Protein AF-A0A0D3JD09-F1 (afdb_monomer)

Secondary structure (DSSP, 8-state):
-HHHHHHHHHHHHHHHHHHHGGGEEEEEPPTTSTTTTPSEEEEEEEEPPGGGTTBS--EEEEEEEE-SSS-SGGGEEEEEE-TT--HHHHHHHHHHHHHHHHHHHHHHHHS---TT-SS-HHHHHHHHHHTHHHHHTSSGGGEEEEEEE-TTS-EEEEEEE----TT-----------------------------------SSS-SS-------S---HHHHHHHHHHHHHHHHHTTS---------------TTSS------------

Solvent-accessible surface area (backbone atoms only — not comparable to full-atom values): 17275 Å² total; per-residue (Å²): 107,66,70,55,45,52,50,48,50,52,51,40,54,48,49,40,38,69,74,52,42,88,46,44,49,80,48,58,38,59,90,87,47,96,56,47,62,35,41,39,32,45,32,34,58,44,63,58,50,80,93,37,64,48,40,74,50,66,51,42,35,43,31,44,33,34,63,47,78,53,60,42,48,90,22,49,49,50,48,41,49,39,97,62,56,36,69,69,47,27,53,52,38,16,51,54,52,38,52,53,46,30,54,50,18,54,53,39,72,77,39,82,58,58,97,60,51,65,75,34,59,55,60,52,55,53,46,48,66,79,35,45,61,58,49,69,50,72,47,58,92,34,54,46,76,47,84,41,67,48,101,83,71,46,81,39,77,27,33,44,64,49,76,74,66,93,83,66,92,68,91,75,80,90,71,80,87,77,90,75,94,74,93,75,91,76,90,79,86,81,83,89,80,87,85,87,83,84,90,86,88,91,84,90,86,90,84,85,81,94,82,79,81,77,80,85,86,77,59,80,78,58,58,56,57,54,56,54,54,56,53,53,55,58,54,61,73,65,64,74,80,76,78,75,80,79,69,80,80,78,79,79,79,76,84,85,77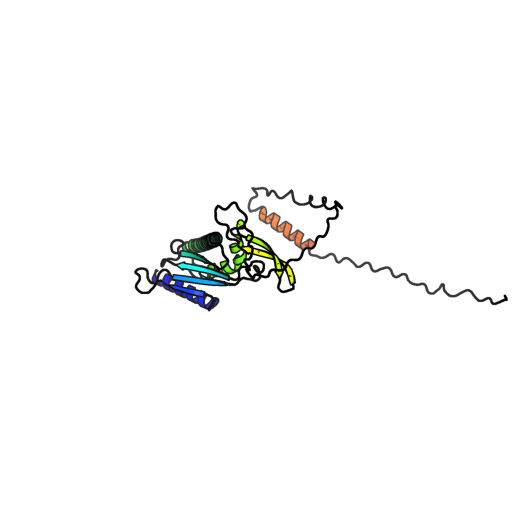,85,82,88,82,82,91,80,85,81,86,79,84,134

Nearest PDB structures (foldseek):
  7mby-assembly1_R  TM=2.739E-01  e=2.025E+00  Homo sapiens
  7mbx-assembly1_R  TM=2.767E-01  e=3.073E+00  Homo sapiens
  9bkk-assembly1_R  TM=2.723E-01  e=3.462E+00  Homo sapiens

Radius of gyration: 35.41 Å; Cα contacts (8 Å, |Δi|>4): 260; chains: 1; bounding box: 58×76×126 Å

Sequence (270 aa):
MHTELKKALQQEVLAAKSRWGGAIKLSKAPAGTPTAPLPIGVERTIARPASAEAFDVDDLRVRLLIDGPSASAECVRVEVSGDALPAQLQAAAAARVAELWGGILTKYSLAAPAAGGPFAIERVLAWCETKYTELLNLVPELVEGYDGVNEVGVTIRRYCLVDRAEGGEGGGGSSSEEEEEGEGEGEGEGEESSSEESGGRRKEAEALGEDARAPQGLSKKQQEASGVAMKKEKLEKKQGTRLRKQGAKANKFDAEAAGKKANKKNGLLH

pLDDT: mean 75.74, std 21.91, range [37.81, 98.44]

Organism: Emiliania huxleyi (strain CCMP1516) (NCBI:txid280463)

Foldseek 3Di:
DLVVLVVLVVVLLVVLCVVQPPQWDWQAPDPPDPQPRPFIKIKGWQADDPVQPLEPFGTKIKIKTAGDSALALVRIFIFIDGPQDAPVLRVLLRVVLSVVQNVLLVVCVVDPRDPSGNNNVVVSVVVCNVCVVVSVCSPVVQWDWDFDADPVRDTDIHIGGHHDDVPDPDDDPPDDPDDDDDDDDDDDDDDDDDDDDDDDDPDDDPPDDPDDPDDPDDDPVVVVVVVVVVVVVVVVVPPDDPDPPPPDPDPPDPPPPPDDDDDDDDDDDD

Mean predicted aligned error: 18.12 Å

Structure (mmCIF, N/CA/C/O backbone):
data_AF-A0A0D3JD09-F1
#
_entry.id   AF-A0A0D3JD09-F1
#
loop_
_atom_site.group_PDB
_atom_site.id
_atom_site.type_symbol
_atom_site.label_atom_id
_atom_site.label_alt_id
_atom_site.label_comp_id
_atom_site.label_asym_id
_atom_site.label_entity_id
_atom_site.label_seq_id
_atom_site.pdbx_PDB_ins_code
_atom_site.Cartn_x
_atom_site.Cartn_y
_atom_site.Cartn_z
_atom_site.occupancy
_atom_site.B_iso_or_equiv
_atom_site.auth_seq_id
_atom_site.auth_comp_id
_atom_site.auth_asym_id
_atom_site.auth_atom_id
_atom_site.pdbx_PDB_model_num
ATOM 1 N N . MET A 1 1 ? -17.205 7.634 23.955 1.00 56.31 1 MET A N 1
ATOM 2 C CA . MET A 1 1 ? -15.883 7.675 23.295 1.00 56.31 1 MET A CA 1
ATOM 3 C C . MET A 1 1 ? -15.481 6.346 22.651 1.00 56.31 1 MET A C 1
ATOM 5 O O . MET A 1 1 ? -15.586 6.257 21.436 1.00 56.31 1 MET A O 1
ATOM 9 N N . HIS A 1 2 ? -15.110 5.276 23.376 1.00 70.06 2 HIS A N 1
ATOM 10 C CA . HIS A 1 2 ? -14.686 4.018 22.711 1.00 70.06 2 HIS A CA 1
ATOM 11 C C . HIS A 1 2 ? -15.750 3.385 21.796 1.00 70.06 2 HIS A C 1
ATOM 13 O O . HIS A 1 2 ? -15.420 2.820 20.757 1.00 70.06 2 HIS A O 1
ATOM 19 N N . THR A 1 3 ? -17.033 3.495 22.142 1.00 80.50 3 THR A N 1
ATOM 20 C CA . THR A 1 3 ? -18.135 2.972 21.316 1.00 80.50 3 THR A CA 1
ATOM 21 C C . THR A 1 3 ? -18.315 3.753 20.010 1.00 80.50 3 THR A C 1
ATOM 23 O O . THR A 1 3 ? -18.692 3.170 18.999 1.00 80.50 3 THR A O 1
ATOM 26 N N . GLU A 1 4 ? -18.030 5.055 20.009 1.00 85.69 4 GLU A N 1
ATOM 27 C CA . GLU A 1 4 ? -18.138 5.911 18.819 1.00 85.69 4 GLU A CA 1
ATOM 28 C C . GLU A 1 4 ? -16.979 5.651 17.861 1.00 85.69 4 GLU A C 1
ATOM 30 O O . GLU A 1 4 ? -17.215 5.463 16.673 1.00 85.69 4 GLU A O 1
ATOM 35 N N . LEU A 1 5 ? -15.753 5.521 18.380 1.00 86.62 5 LEU A N 1
ATOM 36 C CA . LEU A 1 5 ? -14.585 5.153 17.573 1.00 86.62 5 LEU A CA 1
ATOM 37 C C . LEU A 1 5 ? -14.740 3.769 16.937 1.00 86.62 5 LEU A C 1
ATOM 39 O O . LEU A 1 5 ? -14.431 3.598 15.763 1.00 86.62 5 LEU A O 1
ATOM 43 N N . LYS A 1 6 ? -15.300 2.792 17.665 1.00 86.81 6 LYS A N 1
ATOM 44 C CA . LYS A 1 6 ? -15.627 1.473 17.095 1.00 86.81 6 LYS A CA 1
ATOM 45 C C . LYS A 1 6 ? -16.636 1.571 15.947 1.00 86.81 6 LYS A C 1
ATOM 47 O O . LYS A 1 6 ? -16.468 0.887 14.942 1.00 86.81 6 LYS A O 1
ATOM 52 N N . LYS A 1 7 ? -17.669 2.414 16.077 1.00 89.38 7 LYS A N 1
ATOM 53 C CA . LYS A 1 7 ? -18.644 2.660 15.000 1.00 89.38 7 LYS A CA 1
ATOM 54 C C . LYS A 1 7 ? -17.997 3.361 13.804 1.00 89.38 7 LYS A C 1
ATOM 56 O O . LYS A 1 7 ? -18.238 2.944 12.678 1.00 89.38 7 LYS A O 1
ATOM 61 N N . ALA A 1 8 ? -17.153 4.363 14.044 1.00 90.44 8 ALA A N 1
ATOM 62 C CA . ALA A 1 8 ? -16.418 5.065 12.994 1.00 90.44 8 ALA A CA 1
ATOM 63 C C . ALA A 1 8 ? -15.486 4.113 12.228 1.00 90.44 8 ALA A C 1
ATOM 65 O O . ALA A 1 8 ? -15.517 4.082 11.004 1.00 90.44 8 ALA A O 1
ATOM 66 N N . LEU A 1 9 ? -14.754 3.250 12.940 1.00 91.25 9 LEU A N 1
ATOM 67 C CA . LEU A 1 9 ? -13.920 2.220 12.326 1.00 91.25 9 LEU A CA 1
ATOM 68 C C . LEU A 1 9 ? -14.742 1.259 11.459 1.00 91.25 9 LEU A C 1
ATOM 70 O O . LEU A 1 9 ? -14.366 0.958 10.332 1.00 91.25 9 LEU A O 1
ATOM 74 N N . GLN A 1 10 ? -15.883 0.783 11.964 1.00 91.50 10 GLN A N 1
ATOM 75 C CA . GLN A 1 10 ? -16.780 -0.071 11.181 1.00 91.50 10 GLN A CA 1
ATOM 76 C C . GLN A 1 10 ? -17.275 0.636 9.914 1.00 91.50 10 GLN A C 1
ATOM 78 O O . GLN A 1 10 ? -17.308 0.013 8.856 1.00 91.50 10 GLN A O 1
ATOM 83 N N . GLN A 1 11 ? -17.631 1.919 10.006 1.00 93.00 11 GLN A N 1
ATOM 84 C CA . GLN A 1 11 ? -18.048 2.719 8.854 1.00 93.00 11 GLN A CA 1
ATOM 85 C C . GLN A 1 11 ? -16.922 2.881 7.830 1.00 93.00 11 GLN A C 1
ATOM 87 O O . GLN A 1 11 ? -17.171 2.682 6.646 1.00 93.00 11 GLN A O 1
ATOM 92 N N . GLU A 1 12 ? -15.693 3.167 8.259 1.00 93.69 12 GLU A N 1
ATOM 93 C CA . GLU A 1 12 ? -14.541 3.275 7.356 1.00 93.69 12 GLU A CA 1
ATOM 94 C C . GLU A 1 12 ? -14.205 1.948 6.674 1.00 93.69 12 GLU A C 1
ATOM 96 O O . GLU A 1 12 ? -13.961 1.906 5.472 1.00 93.69 12 GLU A O 1
ATOM 101 N N . VAL A 1 13 ? -14.243 0.843 7.420 1.00 93.44 13 VAL A N 1
ATOM 102 C CA . VAL A 1 13 ? -14.026 -0.498 6.865 1.00 93.44 13 VAL A CA 1
ATOM 103 C C . VAL A 1 13 ? -15.102 -0.845 5.831 1.00 93.44 13 VAL A C 1
ATOM 105 O O . VAL A 1 13 ? -14.799 -1.432 4.791 1.00 93.44 13 VAL A O 1
ATOM 108 N N . LEU A 1 14 ? -16.360 -0.474 6.090 1.00 93.81 14 LEU A N 1
ATOM 109 C CA . LEU A 1 14 ? -17.455 -0.650 5.136 1.00 93.81 14 LEU A CA 1
ATOM 110 C C . LEU A 1 14 ? -17.305 0.256 3.910 1.00 93.81 14 LEU A C 1
ATOM 112 O O . LEU A 1 14 ? -17.553 -0.214 2.802 1.00 93.81 14 LEU A O 1
ATOM 116 N N . ALA A 1 15 ? -16.871 1.506 4.087 1.00 93.75 15 ALA A N 1
ATOM 117 C CA . ALA A 1 15 ? -16.587 2.428 2.989 1.00 93.75 15 ALA A CA 1
ATOM 118 C C . ALA A 1 15 ? -15.487 1.865 2.079 1.00 93.75 15 ALA A C 1
ATOM 120 O O . ALA A 1 15 ? -15.711 1.692 0.881 1.00 93.75 15 ALA A O 1
ATOM 121 N N . ALA A 1 16 ? -14.378 1.409 2.671 1.00 94.69 16 ALA A N 1
ATOM 122 C CA . ALA A 1 16 ? -13.300 0.758 1.941 1.00 94.69 16 ALA A CA 1
ATOM 123 C C . ALA A 1 16 ? -13.808 -0.480 1.176 1.00 94.69 16 ALA A C 1
ATOM 125 O O . ALA A 1 16 ? -13.590 -0.617 -0.030 1.00 94.69 16 ALA A O 1
ATOM 126 N N . LYS A 1 17 ? -14.569 -1.364 1.833 1.00 95.25 17 LYS A N 1
ATOM 127 C CA . LYS A 1 17 ? -15.162 -2.531 1.163 1.00 95.25 17 LYS A CA 1
ATOM 128 C C . LYS A 1 17 ? -16.109 -2.133 0.023 1.00 95.25 17 LYS A C 1
ATOM 130 O O . LYS A 1 17 ? -16.130 -2.805 -1.002 1.00 95.25 17 LYS A O 1
ATOM 135 N N . SER A 1 18 ? -16.871 -1.050 0.173 1.00 95.56 18 SER A N 1
ATOM 136 C CA . SER A 1 18 ? -17.751 -0.531 -0.880 1.00 95.56 18 SER A CA 1
ATOM 137 C C . SER A 1 18 ? -16.971 0.034 -2.065 1.00 95.56 18 SER A C 1
ATOM 139 O O . SER A 1 18 ? -17.423 -0.097 -3.199 1.00 95.56 18 SER A O 1
ATOM 141 N N . ARG A 1 19 ? -15.822 0.668 -1.817 1.00 95.38 19 ARG A N 1
ATOM 142 C CA . ARG A 1 19 ? -14.991 1.287 -2.852 1.00 95.38 19 ARG A CA 1
ATOM 143 C C . ARG A 1 19 ? -14.210 0.265 -3.674 1.00 95.38 19 ARG A C 1
ATOM 145 O O . ARG A 1 19 ? -14.154 0.390 -4.892 1.00 95.38 19 ARG A O 1
ATOM 152 N N . TRP A 1 20 ? -13.600 -0.721 -3.019 1.00 95.38 20 TRP A N 1
ATOM 153 C CA . TRP A 1 20 ? -12.685 -1.672 -3.667 1.00 95.38 20 TRP A CA 1
ATOM 154 C C . TRP A 1 20 ? -13.248 -3.091 -3.820 1.00 95.38 20 TRP A C 1
ATOM 156 O O . TRP A 1 20 ? -12.628 -3.936 -4.466 1.00 95.38 20 TRP A O 1
ATOM 166 N N . GLY A 1 21 ? -14.426 -3.374 -3.260 1.00 94.81 21 GLY A N 1
ATOM 167 C CA . GLY A 1 21 ? -15.138 -4.634 -3.458 1.00 94.81 21 GLY A CA 1
ATOM 168 C C . GLY A 1 21 ? -14.316 -5.861 -3.060 1.00 94.81 21 GLY A C 1
ATOM 169 O O . GLY A 1 21 ? -13.790 -5.944 -1.950 1.00 94.81 21 GLY A O 1
ATOM 170 N N . GLY A 1 22 ? -14.211 -6.824 -3.980 1.00 92.62 22 GLY A N 1
ATOM 171 C CA . GLY A 1 22 ? -13.485 -8.084 -3.773 1.00 92.62 22 GLY A CA 1
ATOM 172 C C . GLY A 1 22 ? -11.969 -7.934 -3.628 1.00 92.62 22 GLY A C 1
ATOM 173 O O . GLY A 1 22 ? -11.301 -8.881 -3.228 1.00 92.62 22 GLY A O 1
ATOM 174 N N . ALA A 1 23 ? -11.425 -6.751 -3.909 1.00 94.06 23 ALA A N 1
ATOM 175 C CA . ALA A 1 23 ? -9.998 -6.486 -3.823 1.00 94.06 23 ALA A CA 1
ATOM 176 C C . ALA A 1 23 ? -9.552 -6.016 -2.419 1.00 94.06 23 ALA A C 1
ATOM 178 O O . ALA A 1 23 ? -8.382 -5.666 -2.231 1.00 94.06 23 ALA A O 1
ATOM 179 N N . ILE A 1 24 ? -10.481 -6.008 -1.447 1.00 96.69 24 ILE A N 1
ATOM 180 C CA . ILE A 1 24 ? -10.217 -5.870 -0.010 1.00 96.69 24 ILE A CA 1
ATOM 181 C C . ILE A 1 24 ? -10.616 -7.137 0.742 1.00 96.69 24 ILE A C 1
ATOM 183 O O . ILE A 1 24 ? -11.736 -7.636 0.611 1.00 96.69 24 ILE A O 1
ATOM 187 N N . LYS A 1 25 ? -9.725 -7.592 1.623 1.00 96.25 25 LYS A N 1
ATOM 188 C CA . LYS A 1 25 ? -9.968 -8.668 2.583 1.00 96.25 25 LYS A CA 1
ATOM 189 C C . LYS A 1 25 ? -9.941 -8.117 4.002 1.00 96.25 25 LYS A C 1
ATOM 191 O O . LYS A 1 25 ? -9.131 -7.261 4.350 1.00 96.25 25 LYS A O 1
ATOM 196 N N . LEU A 1 26 ? -10.844 -8.622 4.836 1.00 95.06 26 LEU A N 1
ATOM 197 C CA . LEU A 1 26 ? -10.933 -8.253 6.244 1.00 95.06 26 LEU A CA 1
ATOM 198 C C . LEU A 1 26 ? -10.554 -9.452 7.097 1.00 95.06 26 LEU A C 1
ATOM 200 O O . LEU A 1 26 ? -11.107 -10.536 6.931 1.00 95.06 26 LEU A O 1
ATOM 204 N N . SER A 1 27 ? -9.650 -9.230 8.039 1.00 93.62 27 SER A N 1
ATOM 205 C CA . SER A 1 27 ? -9.238 -10.210 9.037 1.00 93.62 27 SER A CA 1
ATOM 206 C C . SER A 1 27 ? -9.505 -9.656 10.433 1.00 93.62 27 SER A C 1
ATOM 208 O O . SER A 1 27 ? -9.448 -8.448 10.663 1.00 93.62 27 SER A O 1
ATOM 210 N N . LYS A 1 28 ? -9.859 -10.535 11.363 1.00 91.12 28 LYS A N 1
ATOM 211 C CA . LYS A 1 28 ? -10.033 -10.219 12.783 1.00 91.12 28 LYS A CA 1
ATOM 212 C C . LYS A 1 28 ? -9.384 -11.331 13.585 1.00 91.12 28 LYS A C 1
ATOM 214 O O . LYS A 1 28 ? -9.289 -12.455 13.085 1.00 91.12 28 LYS A O 1
ATOM 219 N N . ALA A 1 29 ? -8.985 -11.041 14.817 1.00 84.88 29 ALA A N 1
ATOM 220 C CA . ALA A 1 29 ? -8.540 -12.096 15.716 1.00 84.88 29 ALA A CA 1
ATOM 221 C C . ALA A 1 29 ? -9.632 -13.178 15.891 1.00 84.88 29 ALA A C 1
ATOM 223 O O . ALA A 1 29 ? -10.824 -12.837 15.897 1.00 84.88 29 ALA A O 1
ATOM 224 N N . PRO A 1 30 ? -9.250 -14.464 16.028 1.00 82.81 30 PRO A N 1
ATOM 225 C CA . PRO A 1 30 ? -10.194 -15.556 16.235 1.00 82.81 30 PRO A CA 1
ATOM 226 C C . PRO A 1 30 ? -11.114 -15.302 17.431 1.00 82.81 30 PRO A C 1
ATOM 228 O O . PRO A 1 30 ? -10.692 -14.774 18.460 1.00 82.81 30 PRO A O 1
ATOM 231 N N . ALA A 1 31 ? -12.382 -15.695 17.310 1.00 79.25 31 ALA A N 1
ATOM 232 C CA . ALA A 1 31 ? -13.326 -15.581 18.414 1.00 79.25 31 ALA A CA 1
ATOM 233 C C . ALA A 1 31 ? -12.848 -16.426 19.609 1.00 79.25 31 ALA A C 1
ATOM 235 O O . ALA A 1 31 ? -12.522 -17.598 19.447 1.00 79.25 31 ALA A O 1
ATOM 236 N N . GLY A 1 32 ? -12.812 -15.826 20.802 1.00 76.50 32 GLY A N 1
ATOM 237 C CA . GLY A 1 32 ? -12.376 -16.492 22.035 1.00 76.50 32 GLY A CA 1
ATOM 238 C C . GLY A 1 32 ? -10.943 -16.178 22.473 1.00 76.50 32 GLY A C 1
ATOM 239 O O . GLY A 1 32 ? -10.567 -16.561 23.577 1.00 76.50 32 GLY A O 1
ATOM 240 N N . THR A 1 33 ? -10.154 -15.443 21.680 1.00 79.44 33 THR A N 1
ATOM 241 C CA . THR A 1 33 ? -8.885 -14.894 22.178 1.00 79.44 33 THR A CA 1
ATOM 242 C C . THR A 1 33 ? -9.142 -13.697 23.104 1.00 79.44 33 THR A C 1
ATOM 244 O O . THR A 1 33 ? -10.101 -12.950 22.893 1.00 79.44 33 THR A O 1
ATOM 247 N N . PRO A 1 34 ? -8.290 -13.459 24.119 1.00 79.31 34 PRO A N 1
ATOM 248 C CA . PRO A 1 34 ? -8.464 -12.344 25.056 1.00 79.31 34 PRO A CA 1
ATOM 249 C C . PRO A 1 34 ? -8.385 -10.968 24.380 1.00 79.31 34 PRO A C 1
ATOM 251 O O . PRO A 1 34 ? -8.871 -9.983 24.928 1.00 79.31 34 PRO A O 1
ATOM 254 N N . THR A 1 35 ? -7.797 -10.895 23.185 1.00 78.06 35 THR A N 1
ATOM 255 C CA . THR A 1 35 ? -7.687 -9.663 22.398 1.00 78.06 35 THR A CA 1
ATOM 256 C C . THR A 1 35 ? -8.837 -9.482 21.407 1.00 78.06 35 THR A C 1
ATOM 258 O O . THR A 1 35 ? -8.979 -8.394 20.850 1.00 78.06 35 THR A O 1
ATOM 261 N N . ALA A 1 36 ? -9.685 -10.497 21.183 1.00 79.44 36 ALA A N 1
ATOM 262 C CA . ALA A 1 36 ? -10.767 -10.427 20.205 1.00 79.44 36 ALA A CA 1
ATOM 263 C C . ALA A 1 36 ? -11.721 -9.247 20.497 1.00 79.44 36 ALA A C 1
ATOM 265 O O . ALA A 1 36 ? -12.133 -9.041 21.640 1.00 79.44 36 ALA A O 1
ATOM 266 N N . PRO A 1 37 ? -12.121 -8.461 19.479 1.00 78.69 37 PRO A N 1
ATOM 267 C CA . PRO A 1 37 ? -11.932 -8.691 18.042 1.00 78.69 37 PRO A CA 1
ATOM 268 C C . PRO A 1 37 ? -10.636 -8.101 17.446 1.00 78.69 37 PRO A C 1
ATOM 270 O O . PRO A 1 37 ? -10.507 -8.077 16.224 1.00 78.69 37 PRO A O 1
ATOM 273 N N . LEU A 1 38 ? -9.719 -7.584 18.269 1.00 84.81 38 LEU A N 1
ATOM 274 C CA . LEU A 1 38 ? -8.465 -6.960 17.842 1.00 84.81 38 LEU A CA 1
ATOM 275 C C . LEU A 1 38 ? -7.314 -7.991 17.761 1.00 84.81 38 LEU A C 1
ATOM 277 O O . LEU A 1 38 ? -7.266 -8.927 18.567 1.00 84.81 38 LEU A O 1
ATOM 281 N N . PRO A 1 39 ? -6.365 -7.822 16.822 1.00 90.69 39 PRO A N 1
ATOM 282 C CA . PRO A 1 39 ? -6.323 -6.770 15.806 1.00 90.69 39 PRO A CA 1
ATOM 283 C C . PRO A 1 39 ? -7.359 -6.943 14.691 1.00 90.69 39 PRO A C 1
ATOM 285 O O . PRO A 1 39 ? -7.736 -8.060 14.329 1.00 90.69 39 PRO A O 1
ATOM 288 N N . ILE A 1 40 ? -7.804 -5.816 14.134 1.00 93.44 40 ILE A N 1
ATOM 289 C CA . ILE A 1 40 ? -8.594 -5.774 12.898 1.00 93.44 40 ILE A CA 1
ATOM 290 C C . ILE A 1 40 ? -7.626 -5.476 11.755 1.00 93.44 40 ILE A C 1
ATOM 292 O O . ILE A 1 40 ? -6.996 -4.423 11.747 1.00 93.44 40 ILE A O 1
ATOM 296 N N . GLY A 1 41 ? -7.509 -6.393 10.798 1.00 95.44 41 GLY A N 1
ATOM 297 C CA . GLY A 1 41 ? -6.682 -6.221 9.608 1.00 95.44 41 GLY A CA 1
ATOM 298 C C . GLY A 1 41 ? -7.520 -5.921 8.371 1.00 95.44 41 GLY A C 1
ATOM 299 O O . GLY A 1 41 ? 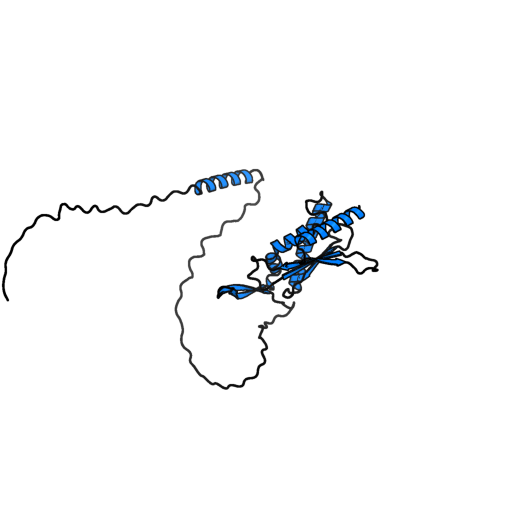-8.447 -6.672 8.059 1.00 95.44 41 GLY A O 1
ATOM 300 N N . VAL A 1 42 ? -7.166 -4.862 7.650 1.00 97.12 42 VAL A N 1
ATOM 301 C CA . VAL A 1 42 ? -7.723 -4.491 6.346 1.00 97.12 42 VAL A CA 1
ATOM 302 C C . VAL A 1 42 ? -6.629 -4.672 5.302 1.00 97.12 42 VAL A C 1
ATOM 304 O O . VAL A 1 42 ? -5.679 -3.899 5.263 1.00 97.12 42 VAL A O 1
ATOM 307 N N . GLU A 1 43 ? -6.742 -5.705 4.477 1.00 98.19 43 GLU A N 1
ATOM 308 C CA . GLU A 1 43 ? -5.796 -6.012 3.404 1.00 98.19 43 GLU A CA 1
ATOM 309 C C . GLU A 1 43 ? -6.364 -5.577 2.055 1.00 98.19 43 GLU A C 1
ATOM 311 O O . GLU A 1 43 ? -7.535 -5.819 1.765 1.00 98.19 43 GLU A O 1
ATOM 316 N N . ARG A 1 44 ? -5.534 -4.951 1.225 1.00 97.69 44 ARG A N 1
ATOM 317 C CA . ARG A 1 44 ? -5.865 -4.471 -0.117 1.00 97.69 44 ARG A CA 1
ATOM 318 C C . ARG A 1 44 ? -4.820 -4.969 -1.113 1.00 97.69 44 ARG A C 1
ATOM 320 O O . ARG A 1 44 ? -3.642 -4.674 -0.944 1.00 97.69 44 ARG A O 1
ATOM 327 N N . THR A 1 45 ? -5.261 -5.636 -2.179 1.00 98.00 45 THR A N 1
ATOM 328 C CA . THR A 1 45 ? -4.396 -6.074 -3.296 1.00 98.00 45 THR A CA 1
ATOM 329 C C . THR A 1 45 ? -4.391 -5.044 -4.427 1.00 98.00 45 THR A C 1
ATOM 331 O O . THR A 1 45 ? -5.289 -5.024 -5.270 1.00 98.00 45 THR A O 1
ATOM 334 N N . ILE A 1 46 ? -3.419 -4.142 -4.436 1.00 97.81 46 ILE A N 1
ATOM 335 C CA . ILE A 1 46 ? -3.280 -3.077 -5.431 1.00 97.81 46 ILE A CA 1
ATOM 336 C C . ILE A 1 46 ? -2.654 -3.657 -6.701 1.00 97.81 46 ILE A C 1
ATOM 338 O O . ILE A 1 46 ? -1.476 -3.993 -6.701 1.00 97.81 46 ILE A O 1
ATOM 342 N N . ALA A 1 47 ? -3.435 -3.756 -7.776 1.00 97.31 47 ALA A N 1
ATOM 343 C CA . ALA A 1 47 ? -2.925 -4.155 -9.085 1.00 97.31 47 ALA A CA 1
ATOM 344 C C . ALA A 1 47 ? -1.986 -3.086 -9.667 1.00 97.31 47 ALA A C 1
ATOM 346 O O . ALA A 1 47 ? -2.168 -1.891 -9.406 1.00 97.31 47 ALA A O 1
ATOM 347 N N . ARG A 1 48 ? -1.025 -3.519 -10.487 1.00 96.75 48 ARG A N 1
ATOM 348 C CA . ARG A 1 48 ? -0.076 -2.658 -11.195 1.00 96.75 48 ARG A CA 1
ATOM 349 C C . ARG A 1 48 ? -0.817 -1.577 -11.995 1.00 96.75 48 ARG A C 1
ATOM 351 O O . ARG A 1 48 ? -1.580 -1.906 -12.906 1.00 96.75 48 ARG A O 1
ATOM 358 N N . PRO A 1 49 ? -0.607 -0.283 -11.696 1.00 96.94 49 PRO A N 1
ATOM 359 C CA . PRO A 1 49 ? -1.151 0.795 -12.510 1.00 96.94 49 PRO A CA 1
ATOM 360 C C . PRO A 1 49 ? -0.357 0.947 -13.815 1.00 96.94 49 PRO A C 1
ATOM 362 O O . PRO A 1 49 ? 0.819 0.595 -13.881 1.00 96.94 49 PRO A O 1
ATOM 365 N N . ALA A 1 50 ? -0.952 1.587 -14.825 1.00 95.06 50 ALA A N 1
ATOM 366 C CA . ALA A 1 50 ? -0.276 1.878 -16.098 1.00 95.06 50 ALA A CA 1
ATOM 367 C C . ALA A 1 50 ? 1.021 2.697 -15.927 1.00 95.06 50 ALA A C 1
ATOM 369 O O . ALA A 1 50 ? 1.978 2.532 -16.671 1.00 95.06 50 ALA A O 1
ATOM 370 N N . SER A 1 51 ? 1.104 3.547 -14.897 1.00 95.12 51 SER A N 1
ATOM 371 C CA . SER A 1 51 ? 2.330 4.297 -14.581 1.00 95.12 51 SER A CA 1
ATOM 372 C C . SER A 1 51 ? 3.500 3.420 -14.121 1.00 95.12 51 SER A C 1
ATOM 374 O O . SER A 1 51 ? 4.618 3.913 -14.007 1.00 95.12 51 SER A O 1
ATOM 376 N N . ALA A 1 52 ? 3.242 2.154 -13.797 1.00 96.50 52 ALA A N 1
ATOM 377 C CA . ALA A 1 52 ? 4.232 1.178 -13.371 1.00 96.50 52 ALA A CA 1
ATOM 378 C C . ALA A 1 52 ? 4.380 0.028 -14.379 1.00 96.50 52 ALA A C 1
ATOM 380 O O . ALA A 1 52 ? 4.965 -0.984 -14.027 1.00 96.50 52 ALA A O 1
ATOM 381 N N . GLU A 1 53 ? 3.894 0.171 -15.620 1.00 95.31 53 GLU A N 1
ATOM 382 C CA . GLU A 1 53 ? 3.970 -0.862 -16.672 1.00 95.31 53 GLU A CA 1
ATOM 383 C C . GLU A 1 53 ? 5.400 -1.366 -16.929 1.00 95.31 53 GLU A C 1
ATOM 385 O O . GLU A 1 53 ? 5.602 -2.536 -17.240 1.00 95.31 53 GLU A O 1
ATOM 390 N N . ALA A 1 54 ? 6.400 -0.502 -16.737 1.00 96.00 54 ALA A N 1
ATOM 391 C CA . ALA A 1 54 ? 7.807 -0.864 -16.868 1.00 96.00 54 ALA A CA 1
ATOM 392 C C . ALA A 1 54 ? 8.322 -1.786 -15.746 1.00 96.00 54 ALA A C 1
ATOM 394 O O . ALA A 1 54 ? 9.429 -2.291 -15.874 1.00 96.00 54 ALA A O 1
ATOM 395 N N . PHE A 1 55 ? 7.577 -1.985 -14.654 1.00 97.06 55 PHE A N 1
ATOM 396 C CA . PHE A 1 55 ? 7.968 -2.851 -13.538 1.00 97.06 55 PHE A CA 1
ATOM 397 C C . PHE A 1 55 ? 7.335 -4.236 -13.667 1.00 97.06 55 PHE A C 1
ATOM 399 O O . PHE A 1 55 ? 6.123 -4.358 -13.867 1.00 97.06 55 PHE A O 1
ATOM 406 N N . ASP A 1 56 ? 8.126 -5.280 -13.437 1.00 96.19 56 ASP A N 1
ATOM 407 C CA . ASP A 1 56 ? 7.678 -6.678 -13.418 1.00 96.19 56 ASP A CA 1
ATOM 408 C C . ASP A 1 56 ? 7.084 -7.071 -12.056 1.00 96.19 56 ASP A C 1
ATOM 410 O O . ASP A 1 56 ? 7.462 -8.058 -11.432 1.00 96.19 56 ASP A O 1
ATOM 414 N N . VAL A 1 57 ? 6.156 -6.251 -11.567 1.00 96.69 57 VAL A N 1
ATOM 415 C CA . VAL A 1 57 ? 5.415 -6.484 -10.325 1.00 96.69 57 VAL A CA 1
ATOM 416 C C . VAL A 1 57 ? 3.935 -6.326 -10.630 1.00 96.69 57 VAL A C 1
ATOM 418 O O . VAL A 1 57 ? 3.492 -5.224 -10.942 1.00 96.69 57 VAL A O 1
ATOM 421 N N . ASP A 1 58 ? 3.166 -7.412 -10.558 1.00 96.44 58 ASP A N 1
ATOM 422 C CA . ASP A 1 58 ? 1.753 -7.394 -10.955 1.00 96.44 58 ASP A CA 1
ATOM 423 C C . ASP A 1 58 ? 0.824 -6.842 -9.869 1.00 96.44 58 ASP A C 1
ATOM 425 O O . ASP A 1 58 ? -0.139 -6.132 -10.176 1.00 96.44 58 ASP A O 1
ATOM 429 N N . ASP A 1 59 ? 1.105 -7.124 -8.596 1.00 96.81 59 ASP A N 1
ATOM 430 C CA . ASP A 1 59 ? 0.325 -6.615 -7.474 1.00 96.81 59 ASP A CA 1
ATOM 431 C C . ASP A 1 59 ? 1.155 -6.325 -6.223 1.00 96.81 59 ASP A C 1
ATOM 433 O O . ASP A 1 59 ? 2.233 -6.871 -5.997 1.00 96.81 59 ASP A O 1
ATOM 437 N N . LEU A 1 60 ? 0.622 -5.415 -5.409 1.00 97.62 60 LEU A N 1
ATOM 438 C CA . LEU A 1 60 ? 1.130 -5.057 -4.094 1.00 97.62 60 LEU A CA 1
ATOM 439 C C . LEU A 1 60 ? 0.021 -5.251 -3.061 1.00 97.62 60 LEU A C 1
ATOM 441 O O . LEU A 1 60 ? -1.033 -4.615 -3.137 1.00 97.62 60 LEU A O 1
ATOM 445 N N . ARG A 1 61 ? 0.250 -6.091 -2.057 1.00 98.38 61 ARG A N 1
ATOM 446 C CA . ARG A 1 61 ? -0.703 -6.347 -0.972 1.00 98.38 61 ARG A CA 1
ATOM 447 C C . ARG A 1 61 ? -0.333 -5.495 0.230 1.00 98.38 61 ARG A C 1
ATOM 449 O O . ARG A 1 61 ? 0.691 -5.718 0.868 1.00 98.38 61 ARG A O 1
ATOM 456 N N . VAL A 1 62 ? -1.181 -4.524 0.551 1.00 98.44 62 VAL A N 1
ATOM 457 C CA . VAL A 1 62 ? -1.013 -3.637 1.708 1.00 98.44 62 VAL A CA 1
ATOM 458 C C . VAL A 1 62 ? -2.024 -4.025 2.773 1.00 98.44 62 VAL A C 1
ATOM 460 O O . VAL A 1 62 ? -3.231 -3.979 2.532 1.00 98.44 62 VAL A O 1
ATOM 463 N N . ARG A 1 63 ? -1.545 -4.382 3.962 1.00 98.25 63 ARG A N 1
ATOM 464 C CA . ARG A 1 63 ? -2.373 -4.758 5.104 1.00 98.25 63 ARG A CA 1
ATOM 465 C C . ARG A 1 63 ? -2.206 -3.761 6.239 1.00 98.25 63 ARG A C 1
ATOM 467 O O . ARG A 1 63 ? -1.129 -3.586 6.798 1.00 98.25 63 ARG A O 1
ATOM 474 N N . LEU A 1 64 ? -3.313 -3.119 6.581 1.00 97.94 64 LEU A N 1
ATOM 475 C CA . LEU A 1 64 ? -3.434 -2.160 7.666 1.00 97.94 64 LEU A CA 1
ATOM 476 C C . LEU A 1 64 ? -3.998 -2.876 8.894 1.00 97.94 64 LEU A C 1
ATOM 478 O O . LEU A 1 64 ? -5.139 -3.337 8.875 1.00 97.94 64 LEU A O 1
ATOM 482 N N . LEU A 1 65 ? -3.202 -2.994 9.948 1.00 96.56 65 LEU A N 1
ATOM 483 C CA . LEU A 1 65 ? -3.566 -3.633 11.209 1.00 96.56 65 LEU A CA 1
ATOM 484 C C . LEU A 1 65 ? -3.898 -2.566 12.247 1.00 96.56 65 LEU A C 1
ATOM 486 O O . LEU A 1 65 ? -3.154 -1.607 12.421 1.00 96.56 65 LEU A O 1
ATOM 490 N N . ILE A 1 66 ? -5.017 -2.743 12.941 1.00 95.19 66 ILE A N 1
ATOM 491 C CA . ILE A 1 66 ? -5.478 -1.855 14.007 1.00 95.19 66 ILE A CA 1
ATOM 492 C C . ILE A 1 66 ? -5.550 -2.686 15.283 1.00 95.19 66 ILE A C 1
ATOM 494 O O . ILE A 1 66 ? -6.427 -3.541 15.427 1.00 95.19 66 ILE A O 1
ATOM 498 N N . ASP A 1 67 ? -4.603 -2.451 16.185 1.00 92.12 67 ASP A N 1
ATOM 499 C CA . ASP A 1 67 ? -4.380 -3.217 17.414 1.00 92.12 67 ASP A CA 1
ATOM 500 C C . ASP A 1 67 ? -5.188 -2.689 18.605 1.00 92.12 67 ASP A C 1
ATOM 502 O O . ASP A 1 67 ? -5.377 -3.396 19.593 1.00 92.12 67 ASP A O 1
ATOM 506 N N . GLY A 1 68 ? -5.693 -1.456 18.515 1.00 88.00 68 GLY A N 1
ATOM 507 C CA . GLY A 1 68 ? -6.372 -0.777 19.614 1.00 88.00 68 GLY A CA 1
ATOM 508 C C . GLY A 1 68 ? -7.672 -0.079 19.207 1.00 88.00 68 GLY A C 1
ATOM 509 O O . GLY A 1 68 ? -7.921 0.179 18.032 1.00 88.00 68 GLY A O 1
ATOM 510 N N . PRO A 1 69 ? -8.525 0.287 20.180 1.00 81.50 69 PRO A N 1
ATOM 511 C CA . PRO A 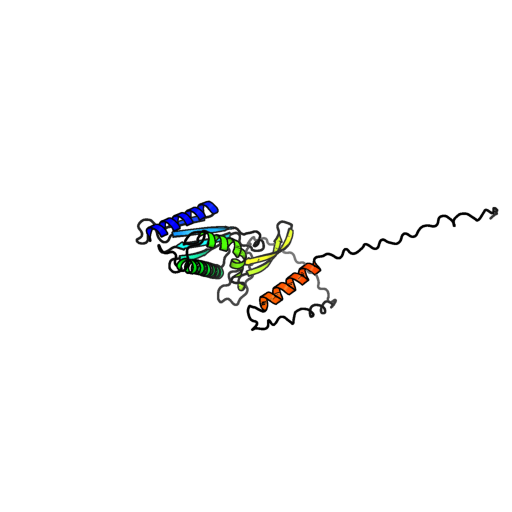1 69 ? -9.756 1.040 19.931 1.00 81.50 69 PRO A CA 1
ATOM 512 C C . PRO A 1 69 ? -9.515 2.547 19.712 1.00 81.50 69 PRO A C 1
ATOM 514 O O . PRO A 1 69 ? -10.479 3.314 19.712 1.00 81.50 69 PRO A O 1
ATOM 517 N N . SER A 1 70 ? -8.255 2.975 19.604 1.00 87.06 70 SER A N 1
ATOM 518 C CA . SER A 1 70 ? -7.834 4.370 19.468 1.00 87.06 70 SER A CA 1
ATOM 519 C C . SER A 1 70 ? -7.313 4.638 18.059 1.00 87.06 70 SER A C 1
ATOM 521 O O . SER A 1 70 ? -6.608 3.811 17.487 1.00 87.06 70 SER A O 1
ATOM 523 N N . ALA A 1 71 ? -7.626 5.815 17.520 1.00 87.38 71 ALA A N 1
ATOM 524 C CA . ALA A 1 71 ? -7.077 6.308 16.260 1.00 87.38 71 ALA A CA 1
ATOM 525 C C . ALA A 1 71 ? -5.731 7.016 16.511 1.00 87.38 71 ALA A C 1
ATOM 527 O O . ALA A 1 71 ? -5.597 8.222 16.315 1.00 87.38 71 ALA A O 1
ATOM 528 N N . SER A 1 72 ? -4.748 6.270 17.019 1.00 90.50 72 SER A N 1
ATOM 529 C CA . SER A 1 72 ? -3.396 6.762 17.310 1.00 90.50 72 SER A CA 1
ATOM 530 C C . SER A 1 72 ? -2.338 5.928 16.595 1.00 90.50 72 SER A C 1
ATOM 532 O O . SER A 1 72 ? -2.555 4.752 16.308 1.00 90.50 72 SER A O 1
ATOM 534 N N . ALA A 1 73 ? -1.177 6.537 16.333 1.00 89.81 73 ALA A N 1
ATOM 535 C CA . ALA A 1 73 ? -0.055 5.881 15.657 1.00 89.81 73 ALA A CA 1
ATOM 536 C C . ALA A 1 73 ? 0.432 4.613 16.388 1.00 89.81 73 ALA A C 1
ATOM 538 O O . ALA A 1 73 ? 0.854 3.660 15.751 1.00 89.81 73 ALA A O 1
ATOM 539 N N . GLU A 1 74 ? 0.312 4.573 17.717 1.00 89.94 74 GLU A N 1
ATOM 540 C CA . GLU A 1 74 ? 0.692 3.422 18.554 1.00 89.94 74 GLU A CA 1
ATOM 541 C C . GLU A 1 74 ? -0.252 2.219 18.411 1.00 89.94 74 GLU A C 1
ATOM 543 O O . GLU A 1 74 ? 0.094 1.106 18.791 1.00 89.94 74 GLU A O 1
ATOM 548 N N . CYS A 1 75 ? -1.467 2.440 17.903 1.00 90.75 75 CYS A N 1
ATOM 549 C CA . CYS A 1 75 ? -2.495 1.411 17.761 1.00 90.75 75 CYS A CA 1
ATOM 550 C C . CYS A 1 75 ? -2.585 0.856 16.337 1.00 90.75 75 CYS A C 1
ATOM 552 O O . CYS A 1 75 ? -3.537 0.129 16.044 1.00 90.75 75 CYS A O 1
ATOM 554 N N . VAL A 1 76 ? -1.658 1.220 15.449 1.00 94.44 76 VAL A N 1
ATOM 555 C CA . VAL A 1 76 ? -1.683 0.799 14.050 1.00 94.44 76 VAL A CA 1
ATOM 556 C C . VAL A 1 76 ? -0.351 0.205 13.613 1.00 94.44 76 VAL A C 1
ATOM 558 O O . VAL A 1 76 ? 0.717 0.661 14.013 1.00 94.44 76 VAL A O 1
ATOM 561 N N . ARG A 1 77 ? -0.421 -0.808 12.753 1.00 96.31 77 ARG A N 1
ATOM 562 C CA . ARG A 1 77 ? 0.728 -1.442 12.104 1.00 96.31 77 ARG A CA 1
ATOM 563 C C . ARG A 1 77 ? 0.442 -1.634 10.624 1.00 96.31 77 ARG A C 1
ATOM 565 O O . ARG A 1 77 ? -0.713 -1.721 10.210 1.00 96.31 77 ARG A O 1
ATOM 572 N N . VAL A 1 78 ? 1.498 -1.693 9.825 1.00 98.06 78 VAL A N 1
ATOM 573 C CA . VAL A 1 78 ? 1.396 -1.905 8.382 1.00 98.06 78 VAL A CA 1
ATOM 574 C C . VAL A 1 78 ? 2.270 -3.079 7.990 1.00 98.06 78 VAL A C 1
ATOM 576 O O . VAL A 1 78 ? 3.418 -3.162 8.413 1.00 98.06 78 VAL A O 1
ATOM 579 N N . GLU A 1 79 ? 1.720 -3.956 7.163 1.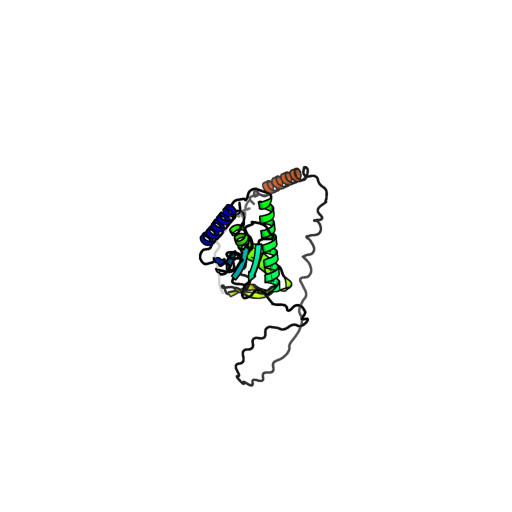00 98.12 79 GLU A N 1
ATOM 580 C CA . GLU A 1 79 ? 2.447 -5.013 6.471 1.00 98.12 79 GLU A CA 1
ATOM 581 C C . GLU A 1 79 ? 2.287 -4.783 4.965 1.00 98.12 79 GLU A C 1
ATOM 583 O O . GLU A 1 79 ? 1.207 -4.421 4.488 1.00 98.12 79 GLU A O 1
ATOM 588 N N . VAL A 1 80 ? 3.364 -4.975 4.210 1.00 98.19 80 VAL A N 1
ATOM 589 C CA . VAL A 1 80 ? 3.360 -4.920 2.745 1.00 98.19 80 VAL A CA 1
ATOM 590 C C . VAL A 1 80 ? 3.950 -6.225 2.241 1.00 98.19 80 VAL A C 1
ATOM 592 O O . VAL A 1 80 ? 4.978 -6.657 2.743 1.00 98.19 80 VAL A O 1
ATOM 595 N N . SER A 1 81 ? 3.294 -6.856 1.275 1.00 97.44 81 SER A N 1
ATOM 596 C CA . SER A 1 81 ? 3.741 -8.112 0.669 1.00 97.44 81 SER A CA 1
ATOM 597 C C . SER A 1 81 ? 3.438 -8.128 -0.827 1.00 97.44 81 SER A C 1
ATOM 599 O O . SER A 1 81 ? 2.594 -7.374 -1.312 1.00 97.44 81 SER A O 1
ATOM 601 N N . GLY A 1 82 ? 4.130 -8.985 -1.564 1.00 95.25 82 GLY A N 1
ATOM 602 C CA . GLY A 1 82 ? 3.897 -9.249 -2.980 1.00 95.25 82 GLY A CA 1
ATOM 603 C C . GLY A 1 82 ? 4.831 -10.362 -3.435 1.00 95.25 82 GLY A C 1
ATOM 604 O O . GLY A 1 82 ? 5.894 -10.539 -2.841 1.00 95.25 82 GLY A O 1
ATOM 605 N N . ASP A 1 83 ? 4.423 -11.128 -4.443 1.00 91.81 83 ASP A N 1
ATOM 606 C CA . ASP A 1 83 ? 5.117 -12.375 -4.794 1.00 91.81 83 ASP A CA 1
ATOM 607 C C . ASP A 1 83 ? 6.544 -12.121 -5.318 1.00 91.81 83 ASP A C 1
ATOM 609 O O . ASP A 1 83 ? 7.443 -12.910 -5.055 1.00 91.81 83 ASP A O 1
ATOM 613 N N . ALA A 1 84 ? 6.768 -10.980 -5.979 1.00 91.56 84 ALA A N 1
ATOM 614 C CA . ALA A 1 84 ? 8.068 -10.565 -6.512 1.00 91.56 84 ALA A CA 1
ATOM 615 C C . ALA A 1 84 ? 8.813 -9.542 -5.628 1.00 91.56 84 ALA A C 1
ATOM 617 O O . ALA A 1 84 ? 9.809 -8.971 -6.063 1.00 91.56 84 ALA A O 1
ATOM 618 N N . LEU A 1 85 ? 8.318 -9.227 -4.423 1.00 95.75 85 LEU A N 1
ATOM 619 C CA . LEU A 1 85 ? 8.916 -8.179 -3.588 1.00 95.75 85 LEU A CA 1
ATOM 620 C C . LEU A 1 85 ? 9.992 -8.745 -2.645 1.00 95.75 85 LEU A C 1
ATOM 622 O O . LEU A 1 85 ? 9.644 -9.537 -1.768 1.00 95.75 85 LEU A O 1
ATOM 626 N N . PRO A 1 86 ? 11.246 -8.262 -2.698 1.00 96.50 86 PRO A N 1
ATOM 627 C CA . PRO A 1 86 ? 12.269 -8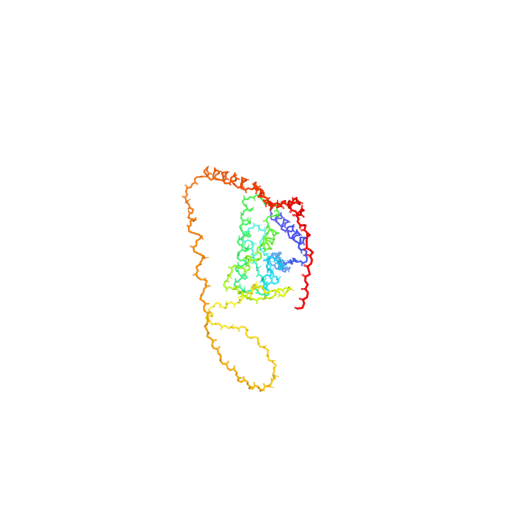.617 -1.715 1.00 96.50 86 PRO A CA 1
ATOM 628 C C . PRO A 1 86 ? 11.894 -8.166 -0.297 1.00 96.50 86 PRO A C 1
ATOM 630 O O . PRO A 1 86 ? 11.279 -7.109 -0.113 1.00 96.50 86 PRO A O 1
ATOM 633 N N . ALA A 1 87 ? 12.309 -8.922 0.723 1.00 95.69 87 ALA A N 1
ATOM 634 C CA . ALA A 1 87 ? 11.953 -8.656 2.122 1.00 95.69 87 ALA A CA 1
ATOM 635 C C . ALA A 1 87 ? 12.385 -7.255 2.597 1.00 95.69 87 ALA A C 1
ATOM 637 O O . ALA A 1 87 ? 11.641 -6.572 3.306 1.00 95.69 87 ALA A O 1
ATOM 638 N N . GLN A 1 88 ? 13.556 -6.788 2.155 1.00 96.31 88 GLN A N 1
ATOM 639 C CA . GLN A 1 88 ? 14.059 -5.451 2.472 1.00 96.31 88 GLN A CA 1
ATOM 640 C C . GLN A 1 88 ? 13.145 -4.348 1.905 1.00 96.31 88 GLN A C 1
ATOM 642 O O . GLN A 1 88 ? 12.826 -3.383 2.605 1.00 96.31 88 GLN A O 1
ATOM 647 N N . LEU A 1 89 ? 12.652 -4.513 0.672 1.00 97.31 89 LEU A N 1
ATOM 648 C CA . LEU A 1 89 ? 11.703 -3.579 0.064 1.00 97.31 89 LEU A CA 1
ATOM 649 C C . LEU A 1 89 ? 10.332 -3.637 0.747 1.00 97.31 89 LEU A C 1
ATOM 651 O O . LEU A 1 89 ? 9.727 -2.591 0.979 1.00 97.31 89 LEU A O 1
ATOM 655 N N . GLN A 1 90 ? 9.858 -4.832 1.121 1.00 97.88 90 GLN A N 1
ATOM 656 C CA . GLN A 1 90 ? 8.620 -4.999 1.894 1.00 97.88 90 GLN A CA 1
ATOM 657 C C . GLN A 1 90 ? 8.686 -4.223 3.217 1.00 97.88 90 GLN A C 1
ATOM 659 O O . GLN A 1 90 ? 7.770 -3.461 3.535 1.00 97.88 90 GLN A O 1
ATOM 664 N N . ALA A 1 91 ? 9.791 -4.356 3.957 1.00 97.75 91 ALA A N 1
ATOM 665 C CA . ALA A 1 91 ? 10.011 -3.644 5.211 1.00 97.75 91 ALA A CA 1
ATOM 666 C C . ALA A 1 91 ? 10.084 -2.122 5.004 1.00 97.75 91 ALA A C 1
ATOM 668 O O . ALA A 1 91 ? 9.427 -1.370 5.728 1.00 97.75 91 ALA A O 1
ATOM 669 N N . ALA A 1 92 ? 10.821 -1.659 3.987 1.00 98.06 92 ALA A N 1
ATOM 670 C CA . ALA A 1 92 ? 10.924 -0.237 3.657 1.00 98.06 92 ALA A CA 1
ATOM 671 C C . ALA A 1 92 ? 9.563 0.366 3.266 1.00 98.06 92 ALA A C 1
ATOM 673 O O . ALA A 1 92 ? 9.187 1.438 3.750 1.00 98.06 92 ALA A O 1
ATOM 674 N N . ALA A 1 93 ? 8.786 -0.339 2.439 1.00 98.38 93 ALA A N 1
ATOM 675 C CA . ALA A 1 93 ? 7.447 0.075 2.038 1.00 98.38 93 ALA A CA 1
ATOM 676 C C . ALA A 1 93 ? 6.483 0.110 3.230 1.00 98.38 93 ALA A C 1
ATOM 678 O O . ALA A 1 93 ? 5.779 1.104 3.419 1.00 98.38 93 ALA A O 1
ATOM 679 N N . ALA A 1 94 ? 6.486 -0.925 4.074 1.00 98.38 94 ALA A N 1
ATOM 680 C CA . ALA A 1 94 ? 5.675 -0.969 5.286 1.00 98.38 94 ALA A CA 1
ATOM 681 C C . ALA A 1 94 ? 6.007 0.192 6.234 1.00 98.38 94 ALA A C 1
ATOM 683 O O . ALA A 1 94 ? 5.097 0.887 6.691 1.00 98.38 94 ALA A O 1
ATOM 684 N N . ALA A 1 95 ? 7.295 0.466 6.462 1.00 98.12 95 ALA A N 1
ATOM 685 C CA . ALA A 1 95 ? 7.748 1.590 7.276 1.00 98.12 95 ALA A CA 1
ATOM 686 C C . ALA A 1 95 ? 7.283 2.936 6.700 1.00 98.12 95 ALA A C 1
ATOM 688 O O . ALA A 1 95 ? 6.758 3.776 7.433 1.00 98.12 95 ALA A O 1
ATOM 689 N N . ARG A 1 96 ? 7.397 3.127 5.380 1.00 98.38 96 ARG A N 1
ATOM 690 C CA . ARG A 1 96 ? 6.976 4.363 4.711 1.00 98.38 96 ARG A CA 1
ATOM 691 C C . ARG A 1 96 ? 5.468 4.602 4.806 1.00 98.38 96 ARG A C 1
ATOM 693 O O . ARG A 1 96 ? 5.028 5.727 5.051 1.00 98.38 96 ARG A O 1
ATOM 700 N N . VAL A 1 97 ? 4.667 3.554 4.628 1.00 98.38 97 VAL A N 1
ATOM 701 C CA . VAL A 1 97 ? 3.205 3.632 4.763 1.00 98.38 97 VAL A CA 1
ATOM 702 C C . VAL A 1 97 ? 2.811 3.863 6.227 1.00 98.38 97 VAL A C 1
ATOM 704 O O . VAL A 1 97 ? 1.922 4.674 6.493 1.00 98.38 97 VAL A O 1
ATOM 707 N N . ALA A 1 98 ? 3.489 3.219 7.183 1.00 97.50 98 ALA A N 1
ATOM 708 C CA . ALA A 1 98 ? 3.260 3.421 8.613 1.00 97.50 98 ALA A CA 1
ATOM 709 C C . ALA A 1 98 ? 3.590 4.856 9.057 1.00 97.50 98 ALA A C 1
ATOM 711 O O . ALA A 1 98 ? 2.801 5.464 9.780 1.00 97.50 98 ALA A O 1
ATOM 712 N N . GLU A 1 99 ? 4.698 5.432 8.578 1.00 97.31 99 GLU A N 1
ATOM 713 C CA . GLU A 1 99 ? 5.076 6.829 8.826 1.00 97.31 99 GLU A CA 1
ATOM 714 C C . GLU A 1 99 ? 3.989 7.795 8.329 1.00 97.31 99 GLU A C 1
ATOM 716 O O . GLU A 1 99 ? 3.523 8.666 9.071 1.00 97.31 99 GLU A O 1
ATOM 721 N N . LEU A 1 100 ? 3.532 7.613 7.084 1.00 97.00 100 LEU A N 1
ATOM 722 C CA . LEU A 1 100 ? 2.448 8.408 6.513 1.00 97.00 100 LEU A CA 1
ATOM 723 C C . LEU A 1 100 ? 1.174 8.287 7.355 1.00 97.00 100 LEU A C 1
ATOM 725 O O . LEU A 1 100 ? 0.553 9.301 7.690 1.00 97.00 100 LEU A O 1
ATOM 729 N N . TRP A 1 101 ? 0.771 7.058 7.675 1.00 96.44 101 TRP A N 1
ATOM 730 C CA . TRP A 1 101 ? -0.462 6.800 8.404 1.00 96.44 101 TRP A CA 1
ATOM 731 C C . TRP A 1 101 ? -0.407 7.398 9.812 1.00 96.44 101 TRP A C 1
ATOM 733 O O . TRP A 1 101 ? -1.292 8.171 10.178 1.00 96.44 101 TRP A O 1
ATOM 743 N N . GLY A 1 102 ? 0.675 7.160 10.556 1.00 95.38 102 GLY A N 1
ATOM 744 C CA . GLY A 1 102 ? 0.914 7.759 11.869 1.00 95.38 102 GLY A CA 1
ATOM 745 C C . GLY A 1 102 ? 0.933 9.291 11.830 1.00 95.38 102 GLY A C 1
ATOM 746 O O . GLY A 1 102 ? 0.378 9.944 12.720 1.00 95.38 102 GLY A O 1
ATOM 747 N N . GLY A 1 103 ? 1.474 9.884 10.762 1.00 94.12 103 GLY A N 1
ATOM 748 C CA . GLY A 1 103 ? 1.427 11.326 10.522 1.00 94.12 103 GLY A CA 1
ATOM 749 C C . GLY A 1 103 ? 0.012 11.863 10.272 1.00 94.12 103 GLY A C 1
ATOM 750 O O . GLY A 1 103 ? -0.313 12.968 10.710 1.00 94.12 103 GLY A O 1
ATOM 751 N N . ILE A 1 104 ? -0.852 11.099 9.595 1.00 92.94 104 ILE A N 1
ATOM 752 C CA . ILE A 1 104 ? -2.272 11.443 9.409 1.00 92.94 104 ILE A CA 1
ATOM 753 C C . ILE A 1 104 ? -3.021 11.349 10.743 1.00 92.94 104 ILE A C 1
ATOM 755 O O . ILE A 1 104 ? -3.727 12.292 11.102 1.00 92.94 104 ILE A O 1
ATOM 759 N N . LEU A 1 105 ? -2.820 10.265 11.499 1.00 92.31 105 LEU A N 1
ATOM 760 C CA . LEU A 1 105 ? -3.475 10.052 12.794 1.00 92.31 105 LEU A CA 1
ATOM 761 C C . LEU A 1 105 ? -3.073 11.123 13.814 1.00 92.31 105 LEU A C 1
ATOM 763 O O . LEU A 1 105 ? -3.934 11.682 14.484 1.00 92.31 105 LEU A O 1
ATOM 767 N N . THR A 1 106 ? -1.792 11.494 13.871 1.00 90.75 106 THR A N 1
ATOM 768 C CA . THR A 1 106 ? -1.312 12.588 14.738 1.00 90.75 106 THR A CA 1
ATOM 769 C C . THR A 1 106 ? -1.933 13.936 14.360 1.00 90.75 106 THR A C 1
ATOM 771 O O . THR A 1 106 ? -2.261 14.744 15.223 1.00 90.75 106 THR A O 1
ATOM 774 N N . LYS A 1 107 ? -2.148 14.204 13.068 1.00 87.25 107 LYS A N 1
ATOM 775 C CA . LYS A 1 107 ? -2.827 15.438 12.637 1.00 87.25 107 LYS A CA 1
ATOM 776 C C . LYS A 1 107 ? -4.308 15.443 13.024 1.00 87.25 107 LYS A C 1
ATOM 778 O O . LYS A 1 107 ? -4.825 16.498 13.378 1.00 87.25 107 LYS A O 1
ATOM 783 N N . TYR A 1 108 ? -4.979 14.294 12.971 1.00 83.69 108 TYR A N 1
ATOM 784 C CA . TYR A 1 108 ? -6.387 14.152 13.361 1.00 83.69 108 TYR A CA 1
ATOM 785 C C . TYR A 1 108 ? -6.613 13.999 14.866 1.00 83.69 108 TYR A C 1
ATOM 787 O O . TYR A 1 108 ? -7.724 14.221 15.328 1.00 83.69 108 TYR A O 1
ATOM 795 N N . SER A 1 109 ? -5.597 13.663 15.659 1.00 78.19 109 SER A N 1
ATOM 796 C CA . SER A 1 109 ? -5.717 13.750 17.118 1.00 78.19 109 SER A CA 1
ATOM 797 C C . SER A 1 109 ? -5.685 15.206 17.599 1.00 78.19 109 SER A C 1
ATOM 799 O O . SER A 1 109 ? -6.302 15.535 18.609 1.00 78.19 109 SER A O 1
ATOM 801 N N . LEU A 1 110 ? -5.009 16.090 16.854 1.00 70.75 110 LEU A N 1
ATOM 802 C CA . LEU A 1 110 ? -4.878 17.519 17.159 1.00 70.75 110 LEU A CA 1
ATOM 803 C C . LEU A 1 110 ? -5.981 18.398 16.541 1.00 70.75 110 LEU A C 1
ATOM 805 O O . LEU A 1 110 ? -6.189 19.522 16.994 1.00 70.75 110 LEU A O 1
ATOM 809 N N . ALA A 1 111 ? -6.674 17.922 15.506 1.00 73.06 111 ALA A N 1
ATOM 810 C CA . ALA A 1 111 ? -7.698 18.666 14.770 1.00 73.06 111 ALA A CA 1
ATOM 811 C C . ALA A 1 111 ? -8.940 17.801 14.513 1.00 73.06 111 ALA A C 1
ATOM 813 O O . ALA A 1 111 ? -8.868 16.581 14.565 1.00 73.06 111 ALA A O 1
ATOM 814 N N . ALA A 1 112 ? -10.088 18.406 14.192 1.00 71.00 112 ALA A N 1
ATOM 815 C CA . ALA A 1 112 ? -11.267 17.625 13.813 1.00 71.00 112 ALA A CA 1
ATOM 816 C C . ALA A 1 112 ? -10.955 16.716 12.600 1.00 71.00 112 ALA A C 1
ATOM 818 O O . ALA A 1 112 ? -10.297 17.175 11.657 1.00 71.00 112 ALA A O 1
ATOM 819 N N . PRO A 1 113 ? -11.410 15.447 12.597 1.00 66.38 113 PRO A N 1
ATOM 820 C CA . PRO A 1 113 ? -11.152 14.536 11.491 1.00 66.38 113 PRO A CA 1
ATOM 821 C C . PRO A 1 113 ? -11.731 15.115 10.196 1.00 66.38 113 PRO A C 1
ATOM 823 O O . PRO A 1 113 ? -12.892 15.526 10.145 1.00 66.38 113 PRO A O 1
ATOM 826 N N . ALA A 1 114 ? -10.909 15.175 9.147 1.00 66.06 114 ALA A N 1
ATOM 827 C CA . ALA A 1 114 ? -11.381 15.566 7.821 1.00 66.06 114 ALA A CA 1
ATOM 828 C C . ALA A 1 114 ? -12.251 14.448 7.207 1.00 66.06 114 ALA A C 1
ATOM 830 O O . ALA A 1 114 ? -12.427 13.380 7.796 1.00 66.06 114 ALA A O 1
ATOM 831 N N . ALA A 1 115 ? -12.790 14.679 6.006 1.00 67.44 115 ALA A N 1
ATOM 832 C CA . ALA A 1 115 ? -13.521 13.652 5.263 1.00 67.44 115 ALA A CA 1
ATOM 833 C C . ALA A 1 115 ? -12.707 12.341 5.183 1.00 67.44 115 ALA A C 1
ATOM 835 O O . ALA A 1 115 ? -11.532 12.373 4.811 1.00 67.44 115 ALA A O 1
ATOM 836 N N . GLY A 1 116 ? -13.329 11.213 5.546 1.00 68.38 116 GLY A N 1
ATOM 837 C CA . GLY A 1 116 ? -12.694 9.885 5.547 1.00 68.38 116 GLY A CA 1
ATOM 838 C C . GLY A 1 116 ? -12.574 9.199 6.914 1.00 68.38 116 GLY A C 1
ATOM 839 O O . GLY A 1 116 ? -12.114 8.067 6.957 1.00 68.38 116 GLY A O 1
ATOM 840 N N . GLY A 1 117 ? -13.011 9.841 8.002 1.00 84.50 117 GLY A N 1
ATOM 841 C CA . GLY A 1 117 ? -13.047 9.241 9.341 1.00 84.50 117 GLY A CA 1
ATOM 842 C C . GLY A 1 117 ? -11.712 9.312 10.106 1.00 84.50 117 GLY A C 1
ATOM 843 O O . GLY A 1 117 ? -10.695 9.739 9.554 1.00 84.50 117 GLY A O 1
ATOM 844 N N . PRO A 1 118 ? -11.717 8.987 11.413 1.00 89.88 118 PRO A N 1
ATOM 845 C CA . PRO A 1 118 ? -10.553 9.147 12.282 1.00 89.88 118 PRO A CA 1
ATOM 846 C C . PRO A 1 118 ? -9.394 8.184 11.980 1.00 89.88 118 PRO A C 1
ATOM 848 O O . PRO A 1 118 ? -8.256 8.534 12.278 1.00 89.88 118 PRO A O 1
ATOM 851 N N . PHE A 1 119 ? -9.643 7.006 11.399 1.00 92.56 119 PHE A N 1
ATOM 852 C CA . PHE A 1 119 ? -8.601 6.026 11.067 1.00 92.56 119 PHE A CA 1
ATOM 853 C C . PHE A 1 119 ? -8.001 6.249 9.678 1.00 92.56 119 PHE A C 1
ATOM 855 O O . PHE A 1 119 ? -6.900 5.773 9.421 1.00 92.56 119 PHE A O 1
ATOM 862 N N . ALA A 1 120 ? -8.665 7.005 8.803 1.00 93.88 120 ALA A N 1
ATOM 863 C CA . ALA A 1 120 ? -8.181 7.373 7.476 1.00 93.88 120 ALA A CA 1
ATOM 864 C C . ALA A 1 120 ? -7.837 6.179 6.559 1.00 93.88 120 ALA A C 1
ATOM 866 O O . ALA A 1 120 ? -6.960 6.303 5.699 1.00 93.88 120 ALA A O 1
ATOM 867 N N . ILE A 1 121 ? -8.524 5.041 6.708 1.00 95.38 121 ILE A N 1
ATOM 868 C CA . ILE A 1 121 ? -8.197 3.783 6.006 1.00 95.38 121 ILE A CA 1
ATOM 869 C C . ILE A 1 121 ? -8.199 3.987 4.489 1.00 95.38 121 ILE A C 1
ATOM 871 O O . ILE A 1 121 ? -7.222 3.673 3.807 1.00 95.38 121 ILE A O 1
ATOM 875 N N . GLU A 1 122 ? -9.275 4.570 3.949 1.00 95.38 122 GLU A N 1
ATOM 876 C CA . GLU A 1 122 ? -9.388 4.770 2.504 1.00 95.38 122 GLU A CA 1
ATOM 877 C C . GLU A 1 122 ? -8.302 5.705 1.965 1.00 95.38 122 GLU A C 1
ATOM 879 O O . GLU A 1 122 ? -7.786 5.524 0.863 1.00 95.38 122 GLU A O 1
ATOM 884 N N . ARG A 1 123 ? -7.941 6.719 2.752 1.00 95.12 123 ARG A N 1
ATOM 885 C CA . ARG A 1 123 ? -6.946 7.711 2.358 1.00 95.12 123 ARG A CA 1
ATOM 886 C C . ARG A 1 123 ? -5.560 7.088 2.238 1.00 95.12 123 ARG A C 1
ATOM 888 O O . ARG A 1 123 ? -4.852 7.397 1.284 1.00 95.12 123 ARG A O 1
ATOM 895 N N . VAL A 1 124 ? -5.178 6.236 3.188 1.00 97.12 124 VAL A N 1
ATOM 896 C CA . VAL A 1 124 ? -3.876 5.551 3.178 1.00 97.12 124 VAL A CA 1
ATOM 897 C C . VAL A 1 124 ? -3.799 4.564 2.017 1.00 97.12 124 VAL A C 1
ATOM 899 O O . VAL A 1 124 ? -2.825 4.585 1.267 1.00 97.12 124 VAL A O 1
ATOM 902 N N . LEU A 1 125 ? -4.842 3.756 1.806 1.00 97.44 125 LEU A N 1
ATOM 903 C CA . LEU A 1 125 ? -4.878 2.800 0.695 1.00 97.44 125 LEU A CA 1
ATOM 904 C C . LEU A 1 125 ? -4.862 3.500 -0.670 1.00 97.44 125 LEU A C 1
ATOM 906 O O . LEU A 1 125 ? -4.071 3.132 -1.534 1.00 97.44 125 LEU A O 1
ATOM 910 N N . ALA A 1 126 ? -5.656 4.560 -0.850 1.00 96.44 126 ALA A N 1
ATOM 911 C CA . ALA A 1 126 ? -5.632 5.356 -2.077 1.00 96.44 126 ALA A CA 1
ATOM 912 C C . ALA A 1 126 ? -4.269 6.033 -2.300 1.00 96.44 126 ALA A C 1
ATOM 914 O O . ALA A 1 126 ? -3.810 6.142 -3.435 1.00 96.44 126 ALA A O 1
ATOM 915 N N . TRP A 1 127 ? -3.592 6.469 -1.233 1.00 97.56 127 TRP A N 1
ATOM 916 C CA . TRP A 1 127 ? -2.235 6.995 -1.349 1.00 97.56 127 TRP A CA 1
ATOM 917 C C . TRP A 1 127 ? -1.263 5.927 -1.862 1.00 97.56 127 TRP A C 1
ATOM 919 O O . TRP A 1 127 ? -0.492 6.222 -2.772 1.00 97.56 127 TRP A O 1
ATOM 929 N N . CYS A 1 128 ? -1.350 4.689 -1.364 1.00 98.19 128 CYS A N 1
ATOM 930 C CA . CYS A 1 128 ? -0.522 3.579 -1.846 1.00 98.19 128 CYS A CA 1
ATOM 931 C C . CYS A 1 128 ? -0.743 3.318 -3.344 1.00 98.19 128 CYS A C 1
ATOM 933 O O . CYS A 1 128 ? 0.225 3.114 -4.067 1.00 98.19 128 CYS A O 1
ATOM 935 N N . GLU A 1 129 ? -1.987 3.414 -3.834 1.00 97.06 129 GLU A N 1
ATOM 936 C CA . GLU A 1 129 ? -2.293 3.316 -5.272 1.00 97.06 129 GLU A CA 1
ATOM 937 C C . GLU A 1 129 ? -1.594 4.433 -6.066 1.00 97.06 129 GLU A C 1
ATOM 939 O O . GLU A 1 129 ? -0.940 4.173 -7.073 1.00 97.06 129 GLU A O 1
ATOM 944 N N . THR A 1 130 ? -1.655 5.682 -5.585 1.00 97.88 130 THR A N 1
ATOM 945 C CA . THR A 1 130 ? -0.993 6.816 -6.261 1.00 97.88 130 THR A CA 1
ATOM 946 C C . THR A 1 130 ? 0.531 6.779 -6.189 1.00 97.88 130 THR A C 1
ATOM 948 O O . THR A 1 130 ? 1.202 7.387 -7.021 1.00 97.88 130 THR A O 1
ATOM 951 N N . LYS A 1 131 ? 1.080 6.109 -5.174 1.00 98.00 131 LYS A N 1
ATOM 952 C CA . LYS A 1 131 ? 2.515 6.038 -4.892 1.00 98.00 131 LYS A CA 1
ATOM 953 C C . LYS A 1 131 ? 3.121 4.683 -5.211 1.00 98.00 131 LYS A C 1
ATOM 955 O O . LYS A 1 131 ? 4.259 4.450 -4.834 1.00 98.00 131 LYS A O 1
ATOM 960 N N . TYR A 1 132 ? 2.414 3.839 -5.955 1.00 98.31 132 TYR A N 1
ATOM 961 C CA . TYR A 1 132 ? 2.851 2.489 -6.298 1.00 98.31 132 TYR A CA 1
ATOM 962 C C . TYR A 1 132 ? 4.302 2.449 -6.806 1.00 98.31 132 TYR A C 1
ATOM 964 O O . TYR A 1 132 ? 5.151 1.806 -6.200 1.00 98.31 132 TYR A O 1
ATOM 972 N N . THR A 1 133 ? 4.625 3.227 -7.844 1.00 97.81 133 THR A N 1
ATOM 973 C CA . THR A 1 133 ? 5.988 3.295 -8.395 1.00 97.81 133 THR A CA 1
ATOM 974 C C . THR A 1 133 ? 7.002 3.852 -7.391 1.00 97.81 133 THR A C 1
ATOM 976 O O . THR A 1 133 ? 8.133 3.387 -7.346 1.00 97.81 133 THR A O 1
ATOM 979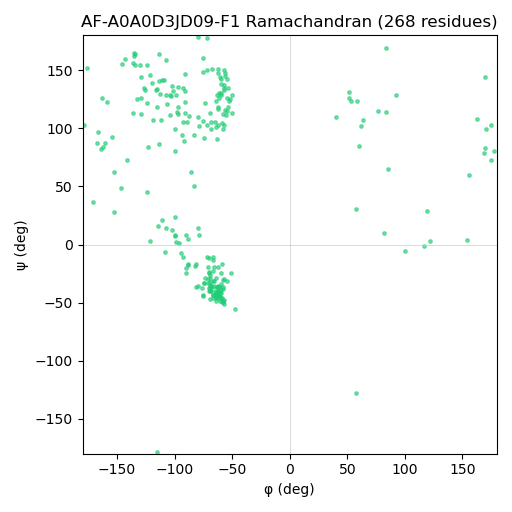 N N . GLU A 1 134 ? 6.621 4.831 -6.563 1.00 98.06 134 GLU A N 1
ATOM 980 C CA . GLU A 1 134 ? 7.507 5.377 -5.520 1.00 98.06 134 GLU A CA 1
ATOM 981 C C . GLU A 1 134 ? 7.834 4.309 -4.469 1.00 98.06 134 GLU A C 1
ATOM 983 O O . GLU A 1 134 ? 8.987 4.191 -4.072 1.00 98.06 134 GLU A O 1
ATOM 988 N N . LEU A 1 135 ? 6.848 3.492 -4.082 1.00 98.31 135 LEU A N 1
ATOM 989 C CA . LEU A 1 135 ? 7.031 2.383 -3.147 1.00 98.31 135 LEU A CA 1
ATOM 990 C C . LEU A 1 135 ? 7.984 1.319 -3.703 1.00 98.31 135 LEU A C 1
ATOM 992 O O . LEU A 1 135 ? 8.838 0.849 -2.958 1.00 98.31 135 LEU A O 1
ATOM 996 N N . LEU A 1 136 ? 7.894 0.991 -4.997 1.00 97.88 136 LEU A N 1
ATOM 997 C CA . LEU A 1 136 ? 8.817 0.044 -5.639 1.00 97.88 136 LEU A CA 1
ATOM 998 C C . LEU A 1 136 ? 10.263 0.560 -5.724 1.00 97.88 136 LEU A C 1
ATOM 1000 O O . LEU A 1 136 ? 11.188 -0.237 -5.804 1.00 97.88 136 LEU A O 1
ATOM 1004 N N . ASN A 1 137 ? 10.466 1.880 -5.680 1.00 97.44 137 ASN A N 1
ATOM 1005 C CA . ASN A 1 137 ? 11.785 2.515 -5.777 1.00 97.44 137 ASN A CA 1
ATOM 1006 C C . ASN A 1 137 ? 12.343 2.983 -4.422 1.00 97.44 137 ASN A C 1
ATOM 1008 O O . ASN A 1 137 ? 13.306 3.747 -4.391 1.00 97.44 137 ASN A O 1
ATOM 1012 N N . LEU A 1 138 ? 11.757 2.562 -3.295 1.00 97.94 138 LEU A N 1
ATOM 1013 C CA . LEU A 1 138 ? 12.253 2.948 -1.967 1.00 97.94 138 LEU A CA 1
ATOM 1014 C C . LEU A 1 138 ? 13.661 2.422 -1.678 1.00 97.94 138 LEU A C 1
ATOM 1016 O O . LEU A 1 138 ? 14.401 3.059 -0.931 1.00 97.94 138 LEU A O 1
ATOM 1020 N N . VAL A 1 139 ? 14.022 1.287 -2.278 1.00 97.06 139 VAL A N 1
ATOM 1021 C CA . VAL A 1 139 ? 15.360 0.697 -2.195 1.00 97.06 139 VAL A CA 1
ATOM 1022 C C . VAL A 1 139 ? 15.897 0.544 -3.623 1.00 97.06 139 VAL A C 1
ATOM 1024 O O . VAL A 1 139 ? 15.739 -0.517 -4.224 1.00 97.06 139 VAL A O 1
ATOM 1027 N N . PRO A 1 140 ? 16.496 1.602 -4.208 1.00 96.56 140 PRO A N 1
ATOM 1028 C CA . PRO A 1 140 ? 16.928 1.595 -5.610 1.00 96.56 140 PRO A CA 1
ATOM 1029 C C . PRO A 1 140 ? 17.949 0.502 -5.942 1.00 96.56 140 PRO A C 1
ATOM 1031 O O . PRO A 1 140 ? 18.042 0.076 -7.085 1.00 96.56 140 PRO A O 1
ATOM 1034 N N . GLU A 1 141 ? 18.704 0.038 -4.947 1.00 96.25 141 GLU A N 1
ATOM 1035 C CA . GLU A 1 141 ? 19.716 -1.017 -5.091 1.00 96.25 141 GLU A CA 1
ATOM 1036 C C . GLU A 1 141 ? 19.127 -2.385 -5.461 1.00 96.25 141 GLU A C 1
ATOM 1038 O O . GLU A 1 141 ? 19.854 -3.236 -5.969 1.00 96.25 141 GLU A O 1
ATOM 1043 N N . LEU A 1 142 ? 17.828 -2.586 -5.220 1.00 96.38 142 LEU A N 1
ATOM 1044 C CA . LEU A 1 142 ? 17.097 -3.811 -5.549 1.00 96.38 142 LEU A CA 1
ATOM 1045 C C . LEU A 1 142 ? 16.362 -3.716 -6.889 1.00 96.38 142 LEU A C 1
ATOM 1047 O O . LEU A 1 142 ? 15.655 -4.647 -7.260 1.00 96.38 142 LEU A O 1
ATOM 1051 N N . VAL A 1 143 ? 16.474 -2.588 -7.595 1.00 97.06 143 VAL A N 1
ATOM 1052 C CA . VAL A 1 143 ? 15.799 -2.357 -8.873 1.00 97.06 143 VAL A CA 1
ATOM 1053 C C . VAL A 1 143 ? 16.815 -2.502 -9.995 1.00 97.06 143 VAL A C 1
ATOM 1055 O O . VAL A 1 143 ? 17.693 -1.655 -10.168 1.00 97.06 143 VAL A O 1
ATOM 1058 N N . GLU A 1 144 ? 16.676 -3.554 -10.796 1.00 97.12 144 GLU A N 1
ATOM 1059 C CA . GLU A 1 144 ? 17.554 -3.799 -11.937 1.00 97.12 144 GLU A CA 1
ATOM 1060 C C . GLU A 1 144 ? 16.823 -3.535 -13.247 1.00 97.12 144 GLU A C 1
ATOM 1062 O O . GLU A 1 144 ? 15.711 -4.001 -13.486 1.00 97.12 144 GLU A O 1
ATOM 1067 N N . GLY A 1 145 ? 17.446 -2.717 -14.095 1.00 97.25 145 GLY A N 1
ATOM 1068 C CA . GLY A 1 145 ? 16.899 -2.377 -15.399 1.00 97.25 145 GLY A CA 1
ATOM 1069 C C . GLY A 1 145 ? 17.416 -3.319 -16.479 1.00 97.25 145 GLY A C 1
ATOM 1070 O O . GLY A 1 145 ? 18.627 -3.512 -16.589 1.00 97.25 145 GLY A O 1
ATOM 1071 N N . TYR A 1 146 ? 16.528 -3.795 -17.341 1.00 97.62 146 TYR A N 1
ATOM 1072 C CA . TYR A 1 146 ? 16.869 -4.587 -18.519 1.00 97.62 146 TYR A CA 1
ATOM 1073 C C . TYR A 1 146 ? 16.087 -4.099 -19.741 1.00 97.62 146 TYR A C 1
ATOM 1075 O O . TYR A 1 146 ? 15.128 -3.329 -19.623 1.00 97.62 146 TYR A O 1
ATOM 1083 N N . ASP A 1 147 ? 16.522 -4.512 -20.925 1.00 97.62 147 ASP A N 1
ATOM 1084 C CA . ASP A 1 147 ? 15.822 -4.191 -22.163 1.00 97.62 147 ASP A CA 1
ATOM 1085 C C . ASP A 1 147 ? 14.828 -5.314 -22.453 1.00 97.62 147 ASP A C 1
ATOM 1087 O O . ASP A 1 147 ? 15.206 -6.460 -22.685 1.00 97.62 147 ASP A O 1
ATOM 1091 N N . GLY A 1 148 ? 13.542 -4.987 -22.383 1.00 95.62 148 GLY A N 1
ATOM 1092 C CA . GLY A 1 148 ? 12.457 -5.907 -22.689 1.00 95.62 148 GLY A CA 1
ATOM 1093 C C . GLY A 1 148 ? 11.673 -5.448 -23.906 1.00 95.62 148 GLY A C 1
ATOM 1094 O O . GLY A 1 148 ? 11.967 -4.419 -24.509 1.00 95.62 148 GLY A O 1
ATOM 1095 N N . VAL A 1 149 ? 10.639 -6.200 -24.259 1.00 94.06 149 VAL A N 1
ATOM 1096 C CA . VAL A 1 149 ? 9.756 -5.883 -25.382 1.00 94.06 149 VAL A CA 1
ATOM 1097 C C . VAL A 1 149 ? 8.356 -5.621 -24.831 1.00 94.06 149 VAL A C 1
ATOM 1099 O O . VAL A 1 149 ? 7.885 -6.348 -23.958 1.00 94.06 149 VAL A O 1
ATOM 1102 N N . ASN A 1 150 ? 7.711 -4.539 -25.267 1.00 92.31 150 ASN A N 1
ATOM 1103 C CA . ASN A 1 150 ? 6.322 -4.259 -24.895 1.00 92.31 150 ASN A CA 1
ATOM 1104 C C . ASN A 1 150 ? 5.334 -5.079 -25.746 1.00 92.31 150 ASN A C 1
ATOM 1106 O O . ASN A 1 150 ? 5.726 -5.786 -26.672 1.00 92.31 150 ASN A O 1
ATOM 1110 N N . GLU A 1 151 ? 4.034 -4.938 -25.483 1.00 90.44 151 GLU A N 1
ATOM 1111 C CA . GLU A 1 151 ? 2.974 -5.656 -26.215 1.00 90.44 151 GLU A CA 1
ATOM 1112 C C . GLU A 1 151 ? 2.966 -5.390 -27.738 1.00 90.44 151 GLU A C 1
ATOM 1114 O O . GLU A 1 151 ? 2.377 -6.150 -28.500 1.00 90.44 151 GLU A O 1
ATOM 1119 N N . VAL A 1 152 ? 3.632 -4.324 -28.200 1.00 94.19 152 VAL A N 1
ATOM 1120 C CA . VAL A 1 152 ? 3.690 -3.898 -29.611 1.00 94.19 152 VAL A CA 1
ATOM 1121 C C . VAL A 1 152 ? 4.984 -4.363 -30.301 1.00 94.19 152 VAL A C 1
ATOM 1123 O O . VAL A 1 152 ? 5.211 -4.058 -31.469 1.00 94.19 152 VAL A O 1
ATOM 1126 N N . GLY A 1 153 ? 5.855 -5.100 -29.609 1.00 94.25 153 GLY A N 1
ATOM 1127 C CA . GLY A 1 153 ? 7.128 -5.545 -30.181 1.00 94.25 153 GLY A CA 1
ATOM 1128 C C . GLY A 1 153 ? 8.241 -4.491 -30.130 1.00 94.25 153 GLY A C 1
ATOM 1129 O O . GLY A 1 153 ? 9.286 -4.678 -30.747 1.00 94.25 153 GLY A O 1
ATOM 1130 N N . VAL A 1 154 ? 8.043 -3.378 -29.416 1.00 96.06 154 VAL A N 1
ATOM 1131 C CA . VAL A 1 154 ? 9.041 -2.307 -29.283 1.00 96.06 154 VAL A CA 1
ATOM 1132 C C . VAL A 1 154 ? 9.915 -2.562 -28.062 1.00 96.06 154 VAL A C 1
ATOM 1134 O O . VAL A 1 154 ? 9.403 -2.809 -26.968 1.00 96.06 154 VAL A O 1
ATOM 1137 N N . THR A 1 155 ? 11.232 -2.452 -28.240 1.00 96.44 155 THR A N 1
ATOM 1138 C CA . THR A 1 155 ? 12.189 -2.510 -27.135 1.00 96.44 155 THR A CA 1
ATOM 1139 C C . THR A 1 155 ? 11.976 -1.332 -26.186 1.00 96.44 155 THR A C 1
ATOM 1141 O O . THR A 1 155 ? 12.031 -0.171 -26.594 1.00 96.44 155 THR A O 1
ATOM 1144 N N . ILE A 1 156 ? 11.739 -1.631 -24.913 1.00 96.75 156 ILE A N 1
ATOM 1145 C CA . ILE A 1 156 ? 11.559 -0.656 -23.838 1.00 96.75 156 ILE A CA 1
ATOM 1146 C C . ILE A 1 156 ? 12.452 -1.012 -22.653 1.00 96.75 156 ILE A C 1
ATOM 1148 O O . ILE A 1 156 ? 12.782 -2.176 -22.427 1.00 96.75 156 ILE A O 1
ATOM 1152 N N . ARG A 1 157 ? 12.801 -0.003 -21.853 1.00 97.38 157 ARG A N 1
ATOM 1153 C CA . ARG A 1 157 ? 13.456 -0.240 -20.569 1.00 97.38 157 ARG A CA 1
ATOM 1154 C C . ARG A 1 157 ? 12.432 -0.790 -19.577 1.00 97.38 157 ARG A C 1
ATOM 1156 O O . ARG A 1 157 ? 11.427 -0.129 -19.317 1.00 97.38 157 ARG A O 1
ATOM 1163 N N . ARG A 1 158 ? 12.697 -1.974 -19.035 1.00 97.38 158 ARG A N 1
ATOM 1164 C CA . ARG A 1 158 ? 11.913 -2.622 -17.979 1.00 97.38 158 ARG A CA 1
ATOM 1165 C C . ARG A 1 158 ? 12.738 -2.726 -16.703 1.00 97.38 158 ARG A C 1
ATOM 1167 O O . ARG A 1 158 ? 13.956 -2.551 -16.735 1.00 97.38 158 ARG A O 1
ATOM 1174 N N . TYR A 1 159 ? 12.064 -2.979 -15.592 1.00 97.50 159 TYR A N 1
ATOM 1175 C CA . TYR A 1 159 ? 12.642 -3.058 -14.262 1.00 97.50 159 TYR A CA 1
ATOM 1176 C C . TYR A 1 159 ? 12.132 -4.308 -13.551 1.00 97.50 159 TYR A C 1
ATOM 1178 O O . TYR A 1 159 ? 10.922 -4.489 -13.399 1.00 97.50 159 TYR A O 1
ATOM 1186 N N . CYS A 1 160 ? 13.053 -5.138 -13.078 1.00 96.75 160 CYS A N 1
ATOM 1187 C CA . CYS A 1 160 ? 12.763 -6.246 -12.180 1.00 96.75 160 CYS A CA 1
ATOM 1188 C C . CYS A 1 160 ? 13.269 -5.925 -10.767 1.00 96.75 160 CYS A C 1
ATOM 1190 O O . CYS A 1 160 ? 14.110 -5.042 -10.569 1.00 96.75 160 CYS A O 1
ATOM 1192 N N . LEU A 1 161 ? 12.711 -6.620 -9.777 1.00 96.88 161 LEU A N 1
ATOM 1193 C CA . LEU A 1 161 ? 13.178 -6.554 -8.399 1.00 96.88 161 LEU A CA 1
ATOM 1194 C C . LEU A 1 161 ? 14.079 -7.755 -8.124 1.00 96.88 161 LEU A C 1
ATOM 1196 O O . LEU A 1 161 ? 13.682 -8.890 -8.383 1.00 96.88 161 LEU A O 1
ATOM 1200 N N . VAL A 1 162 ? 15.270 -7.504 -7.592 1.00 95.69 162 VAL A N 1
ATOM 1201 C CA . VAL A 1 162 ? 16.235 -8.545 -7.225 1.00 95.69 162 VAL A CA 1
ATOM 1202 C C . VAL A 1 162 ? 16.372 -8.633 -5.714 1.00 95.69 162 VAL A C 1
ATOM 1204 O O . VAL A 1 162 ? 16.361 -7.616 -5.022 1.00 95.69 162 VAL A O 1
ATOM 1207 N N . ASP A 1 163 ? 16.507 -9.849 -5.192 1.00 90.62 163 ASP A N 1
ATOM 1208 C CA . ASP A 1 163 ? 16.806 -10.062 -3.779 1.00 90.62 163 ASP A CA 1
ATOM 1209 C C . ASP A 1 163 ? 18.326 -10.095 -3.599 1.00 90.62 163 ASP A C 1
ATOM 1211 O O . ASP A 1 163 ? 18.999 -11.043 -4.011 1.00 90.62 163 ASP A O 1
ATOM 1215 N N . ARG A 1 164 ? 18.894 -9.024 -3.040 1.00 83.00 164 ARG A N 1
ATOM 1216 C CA . ARG A 1 164 ? 20.313 -8.997 -2.685 1.00 83.00 164 ARG A CA 1
ATOM 1217 C C . ARG A 1 164 ? 20.441 -9.441 -1.244 1.00 83.00 164 ARG A C 1
ATOM 1219 O O . ARG A 1 164 ? 20.141 -8.679 -0.329 1.00 83.00 164 ARG A O 1
ATOM 1226 N N . ALA A 1 165 ? 20.908 -10.670 -1.051 1.00 71.50 165 ALA A N 1
ATOM 1227 C CA . ALA A 1 165 ? 21.275 -11.148 0.271 1.00 71.50 165 ALA A CA 1
ATOM 1228 C C . ALA A 1 165 ? 22.265 -10.158 0.911 1.00 71.50 165 ALA A C 1
ATOM 1230 O O . ALA A 1 165 ? 23.316 -9.860 0.334 1.00 71.50 165 ALA A O 1
ATOM 1231 N N . GLU A 1 166 ? 21.919 -9.636 2.090 1.00 60.75 166 GLU A N 1
ATOM 1232 C CA . GLU A 1 166 ? 22.779 -8.744 2.867 1.00 60.75 166 GLU A CA 1
ATOM 1233 C C . GLU A 1 166 ? 24.110 -9.464 3.167 1.00 60.75 166 GLU A C 1
ATOM 1235 O O . GLU A 1 166 ? 24.189 -10.301 4.063 1.00 60.75 166 GLU A O 1
ATOM 1240 N N . GLY A 1 167 ? 25.158 -9.175 2.385 1.00 55.25 167 GLY A N 1
ATOM 1241 C CA . GLY A 1 167 ? 26.525 -9.661 2.625 1.00 55.25 167 GLY A CA 1
ATOM 1242 C C . GLY A 1 167 ? 27.186 -10.492 1.519 1.00 55.25 167 GLY A C 1
ATOM 1243 O O . GLY A 1 167 ? 28.314 -10.937 1.719 1.00 55.25 167 GLY A O 1
ATOM 1244 N N . GLY A 1 168 ? 26.552 -10.698 0.363 1.00 45.66 168 GLY A N 1
ATOM 1245 C CA . GLY A 1 168 ? 27.181 -11.402 -0.760 1.00 45.66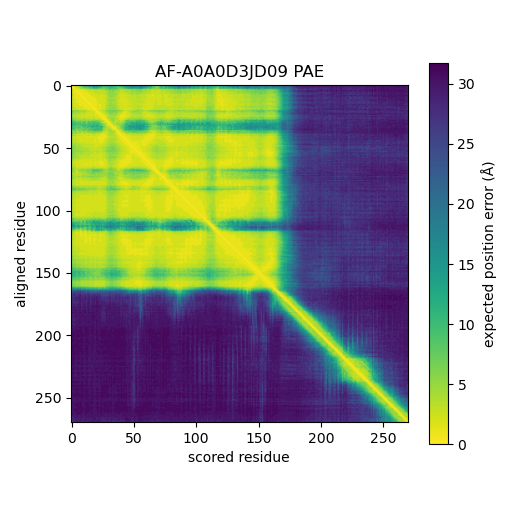 168 GLY A CA 1
ATOM 1246 C C . GLY A 1 168 ? 27.896 -10.467 -1.737 1.00 45.66 168 GLY A C 1
ATOM 1247 O O . GLY A 1 168 ? 27.305 -10.057 -2.731 1.00 45.66 168 GLY A O 1
ATOM 1248 N N . GLU A 1 169 ? 29.178 -10.162 -1.513 1.00 49.59 169 GLU A N 1
ATOM 1249 C CA . GLU A 1 169 ? 30.063 -9.850 -2.643 1.00 49.59 169 GLU A CA 1
ATOM 1250 C C . GLU A 1 169 ? 30.147 -11.105 -3.524 1.00 49.59 169 GLU A C 1
ATOM 1252 O O . GLU A 1 169 ? 30.819 -12.073 -3.175 1.00 49.59 169 GLU A O 1
ATOM 1257 N N . GLY A 1 170 ? 29.435 -11.129 -4.648 1.00 41.94 170 GLY A N 1
ATOM 1258 C CA . GLY A 1 170 ? 29.542 -12.238 -5.592 1.00 41.94 170 GLY A CA 1
ATOM 1259 C C . GLY A 1 170 ? 28.375 -12.293 -6.556 1.00 41.94 170 GLY A C 1
ATOM 1260 O O . GLY A 1 170 ? 27.265 -12.643 -6.174 1.00 41.94 170 GLY A O 1
ATOM 1261 N N . GLY A 1 171 ? 28.643 -11.939 -7.812 1.00 51.00 171 GLY A N 1
ATOM 1262 C CA . GLY A 1 171 ? 27.689 -12.082 -8.899 1.00 51.00 171 GLY A CA 1
ATOM 1263 C C . GLY A 1 171 ? 27.184 -13.516 -9.046 1.00 51.00 171 GLY A C 1
ATOM 1264 O O . GLY A 1 171 ? 27.906 -14.483 -8.821 1.00 51.00 171 GLY A O 1
ATOM 1265 N N . GLY A 1 172 ? 25.940 -13.628 -9.480 1.00 42.38 172 GLY A N 1
ATOM 1266 C CA . GLY A 1 172 ? 25.335 -14.883 -9.883 1.00 42.38 172 GLY A CA 1
ATOM 1267 C C . GLY A 1 172 ? 24.227 -14.553 -10.856 1.00 42.38 172 GLY A C 1
ATOM 1268 O O . GLY A 1 172 ? 23.120 -14.222 -10.446 1.00 42.38 172 GLY A O 1
ATOM 1269 N N . GLY A 1 173 ? 24.569 -14.558 -12.145 1.00 44.94 173 GLY A N 1
ATOM 1270 C CA . GLY A 1 173 ? 23.581 -14.513 -13.208 1.00 44.94 173 GLY A CA 1
ATOM 1271 C C . GLY A 1 173 ? 22.576 -15.638 -13.001 1.00 44.94 173 GLY A C 1
ATOM 1272 O O . GLY A 1 173 ? 22.954 -16.771 -12.707 1.00 44.94 173 GLY A O 1
ATOM 1273 N N . SER A 1 174 ? 21.301 -15.299 -13.144 1.00 43.50 174 SER A N 1
ATOM 1274 C CA . SER A 1 174 ? 20.226 -16.271 -13.272 1.00 43.50 174 SER A CA 1
ATOM 1275 C C . SER A 1 174 ? 20.467 -17.070 -14.557 1.00 43.50 174 SER A C 1
ATOM 1277 O O . SER A 1 174 ? 20.094 -16.638 -15.646 1.00 43.50 174 SER A O 1
ATOM 1279 N N . SER A 1 175 ? 21.191 -18.185 -14.442 1.00 41.50 175 SER A N 1
ATOM 1280 C CA . SER A 1 175 ? 21.235 -19.220 -15.467 1.00 41.50 175 SER A CA 1
ATOM 1281 C C . SER A 1 175 ? 20.080 -20.163 -15.185 1.00 41.50 175 SER A C 1
ATOM 1283 O O . SER A 1 175 ? 20.072 -20.868 -14.181 1.00 41.50 175 SER A O 1
ATOM 1285 N N . SER A 1 176 ? 19.102 -20.111 -16.078 1.00 41.91 176 SER A N 1
ATOM 1286 C CA . SER A 1 176 ? 18.026 -21.078 -16.227 1.00 41.91 176 SER A CA 1
ATOM 1287 C C . SER A 1 176 ? 18.608 -22.493 -16.299 1.00 41.91 176 SER A C 1
ATOM 1289 O O . SER A 1 176 ? 19.307 -22.817 -17.257 1.00 41.91 176 SER A O 1
ATOM 1291 N N . GLU A 1 177 ? 18.342 -23.322 -15.291 1.00 40.28 177 GLU A N 1
ATOM 1292 C CA . GLU A 1 177 ? 18.461 -24.776 -15.404 1.00 40.28 177 GLU A CA 1
ATOM 1293 C C . GLU A 1 177 ? 17.263 -25.276 -16.225 1.00 40.28 177 GLU A C 1
ATOM 1295 O O . GLU A 1 177 ? 16.183 -25.527 -15.696 1.00 40.28 177 GLU A O 1
ATOM 1300 N N . GLU A 1 178 ? 17.448 -25.373 -17.541 1.00 45.62 178 GLU A N 1
ATOM 1301 C CA . GLU A 1 178 ? 16.732 -26.351 -18.360 1.00 45.62 178 GLU A CA 1
ATOM 1302 C C . GLU A 1 178 ? 17.690 -27.526 -18.588 1.00 45.62 178 GLU A C 1
ATOM 1304 O O . GLU A 1 178 ? 18.602 -27.459 -19.411 1.00 45.62 178 GLU A O 1
ATOM 1309 N N . GLU A 1 179 ? 17.514 -28.593 -17.806 1.00 45.62 179 GLU A N 1
ATOM 1310 C CA . GLU A 1 179 ? 18.015 -29.919 -18.158 1.00 45.62 179 GLU A CA 1
ATOM 1311 C C . GLU A 1 179 ? 17.053 -30.528 -19.188 1.00 45.62 179 GLU A C 1
ATOM 1313 O O . GLU A 1 179 ? 15.984 -31.025 -18.835 1.00 45.62 179 GLU A O 1
ATOM 1318 N N . GLU A 1 180 ? 17.434 -30.517 -20.464 1.00 49.69 180 GLU A N 1
ATOM 1319 C CA . GLU A 1 180 ? 17.010 -31.566 -21.390 1.00 49.69 180 GLU A CA 1
ATOM 1320 C C . GLU A 1 180 ? 18.214 -31.994 -22.239 1.00 49.69 180 GLU A C 1
ATOM 1322 O O . GLU A 1 180 ? 18.798 -31.223 -23.001 1.00 49.69 180 GLU A O 1
ATOM 1327 N N . GLU A 1 181 ? 18.632 -33.238 -22.010 1.00 45.72 181 GLU A N 1
ATOM 1328 C CA . GLU A 1 181 ? 19.745 -33.916 -22.661 1.00 45.72 181 GLU A CA 1
ATOM 1329 C C . GLU A 1 181 ? 19.488 -34.070 -24.168 1.00 45.72 181 GLU A C 1
ATOM 1331 O O . GLU A 1 181 ? 18.469 -34.610 -24.599 1.00 45.72 181 GLU A O 1
ATOM 1336 N N . GLY A 1 182 ? 20.457 -33.652 -24.979 1.00 44.12 182 GLY A N 1
ATOM 1337 C CA . GLY A 1 182 ? 20.449 -33.859 -26.422 1.00 44.12 182 GLY A CA 1
ATOM 1338 C C . GLY A 1 182 ? 21.843 -33.675 -27.003 1.00 44.12 182 GLY A C 1
ATOM 1339 O O . GLY A 1 182 ? 22.194 -32.592 -27.461 1.00 44.12 182 GLY A O 1
ATOM 1340 N N . GLU A 1 183 ? 22.641 -34.741 -26.949 1.00 43.56 183 GLU A N 1
ATOM 1341 C CA . GLU A 1 183 ? 23.957 -34.850 -27.581 1.00 43.56 183 GLU A CA 1
ATOM 1342 C C . GLU A 1 183 ? 23.879 -34.532 -29.085 1.00 43.56 183 GLU A C 1
ATOM 1344 O O . GLU A 1 183 ? 23.108 -35.134 -29.834 1.00 43.56 183 GLU A O 1
ATOM 1349 N N . GLY A 1 184 ? 24.711 -33.593 -29.532 1.00 39.16 184 GLY A N 1
ATOM 1350 C CA . GLY A 1 184 ? 24.852 -33.220 -30.933 1.00 39.16 184 GLY A CA 1
ATOM 1351 C C . GLY A 1 184 ? 26.174 -32.500 -31.161 1.00 39.16 184 GLY A C 1
ATOM 1352 O O . GLY A 1 184 ? 26.248 -31.278 -31.074 1.00 39.16 184 GLY A O 1
ATOM 1353 N N . GLU A 1 185 ? 27.218 -33.285 -31.421 1.00 43.53 185 GLU A N 1
ATOM 1354 C CA . GLU A 1 185 ? 28.535 -32.833 -31.868 1.00 43.53 185 GLU A CA 1
ATOM 1355 C C . GLU A 1 185 ? 28.418 -32.021 -33.170 1.00 43.53 185 GLU A C 1
ATOM 1357 O O . GLU A 1 185 ? 27.756 -32.432 -34.125 1.00 43.53 185 GLU A O 1
ATOM 1362 N N . GLY A 1 186 ? 29.084 -30.869 -33.215 1.00 40.59 186 GLY A N 1
ATOM 1363 C CA . GLY A 1 186 ? 29.118 -29.995 -34.382 1.00 40.59 186 GLY A CA 1
ATOM 1364 C C . GLY A 1 186 ? 30.250 -28.983 -34.277 1.00 40.59 186 GLY A C 1
ATOM 1365 O O . GLY A 1 186 ? 30.042 -27.849 -33.858 1.00 40.59 186 GLY A O 1
ATOM 1366 N N . GLU A 1 187 ? 31.451 -29.428 -34.642 1.00 42.88 187 GLU A N 1
ATOM 1367 C CA . GLU A 1 187 ? 32.628 -28.595 -34.887 1.00 42.88 187 GLU A CA 1
ATOM 1368 C C . GLU A 1 187 ? 32.357 -27.587 -36.018 1.00 42.88 187 GLU A C 1
ATOM 1370 O O . GLU A 1 187 ? 31.771 -27.924 -37.049 1.00 42.88 187 GLU A O 1
ATOM 1375 N N . GLY A 1 188 ? 32.810 -26.347 -35.836 1.00 39.69 188 GLY A N 1
ATOM 1376 C CA . GLY A 1 188 ? 32.700 -25.288 -36.835 1.00 39.69 188 GLY A CA 1
ATOM 1377 C C . GLY A 1 188 ? 33.557 -24.082 -36.472 1.00 39.69 188 GLY A C 1
ATOM 1378 O O . GLY A 1 188 ? 33.095 -23.159 -35.807 1.00 39.69 188 GLY A O 1
ATOM 1379 N N . GLU A 1 189 ? 34.817 -24.130 -36.900 1.00 41.00 189 GLU A N 1
ATOM 1380 C CA . GLU A 1 189 ? 35.783 -23.029 -36.931 1.00 41.00 189 GLU A CA 1
ATOM 1381 C C . GLU A 1 189 ? 35.254 -21.835 -37.753 1.00 41.00 189 GLU A C 1
ATOM 1383 O O . GLU A 1 189 ? 34.519 -22.025 -38.724 1.00 41.00 189 GLU A O 1
ATOM 1388 N N . GLY A 1 190 ? 35.659 -20.602 -37.418 1.00 37.81 190 GLY A N 1
ATOM 1389 C CA . GLY A 1 190 ? 35.289 -19.437 -38.229 1.00 37.81 190 GLY A CA 1
ATOM 1390 C C . GLY A 1 190 ? 35.699 -18.068 -37.687 1.00 37.81 190 GLY A C 1
ATOM 1391 O O . GLY A 1 190 ? 34.849 -17.308 -37.247 1.00 37.81 190 GLY A O 1
ATOM 1392 N N . GLU A 1 191 ? 37.002 -17.800 -37.761 1.00 42.53 191 GLU A N 1
ATOM 1393 C CA . GLU A 1 191 ? 37.668 -16.529 -38.111 1.00 42.53 191 GLU A CA 1
ATOM 1394 C C . GLU A 1 191 ? 37.340 -15.179 -37.430 1.00 42.53 191 GLU A C 1
ATOM 1396 O O . GLU A 1 191 ? 36.249 -14.614 -37.468 1.00 42.53 191 GLU A O 1
ATOM 1401 N N . GLU A 1 192 ? 38.440 -14.601 -36.941 1.00 41.38 192 GLU A N 1
ATOM 1402 C CA . GLU A 1 192 ? 38.707 -13.197 -36.647 1.00 41.38 192 GLU A CA 1
ATOM 1403 C C . GLU A 1 192 ? 38.593 -12.289 -37.889 1.00 41.38 192 GLU A C 1
ATOM 1405 O O . GLU A 1 192 ? 39.115 -12.628 -38.948 1.00 41.38 192 GLU A O 1
ATOM 1410 N N . SER A 1 193 ? 38.102 -11.052 -37.722 1.00 39.88 193 SER A N 1
ATOM 1411 C CA . SER A 1 193 ? 38.725 -9.886 -38.376 1.00 39.88 193 SER A CA 1
ATOM 1412 C C . SER A 1 193 ? 38.312 -8.539 -37.756 1.00 39.88 193 SER A C 1
ATOM 1414 O O . SER A 1 193 ? 37.129 -8.215 -37.722 1.00 39.88 193 SER A O 1
ATOM 1416 N N . SER A 1 194 ? 39.332 -7.750 -37.379 1.00 38.59 194 SER A N 1
ATOM 1417 C CA . SER A 1 194 ? 39.539 -6.330 -37.757 1.00 38.59 194 SER A CA 1
ATOM 1418 C C . SER A 1 194 ? 38.478 -5.295 -37.315 1.00 38.59 194 SER A C 1
ATOM 1420 O O . SER A 1 194 ? 37.366 -5.261 -37.819 1.00 38.59 194 SER A O 1
ATOM 1422 N N . SER A 1 195 ? 38.709 -4.499 -36.261 1.00 40.09 195 SER A N 1
ATOM 1423 C CA . SER A 1 195 ? 39.551 -3.281 -36.155 1.00 40.09 195 SER A CA 1
ATOM 1424 C C . SER A 1 195 ? 38.950 -1.995 -36.765 1.00 40.09 195 SER A C 1
ATOM 1426 O O . SER A 1 195 ? 38.863 -1.857 -37.976 1.00 40.09 195 SER A O 1
ATOM 1428 N N . GLU A 1 196 ? 38.688 -1.033 -35.870 1.00 41.31 196 GLU A N 1
ATOM 1429 C CA . GLU A 1 196 ? 38.884 0.423 -36.024 1.00 41.31 196 GLU A CA 1
ATOM 1430 C C . GLU A 1 196 ? 38.085 1.201 -37.090 1.00 41.31 196 GLU A C 1
ATOM 1432 O O . GLU A 1 196 ? 38.488 1.269 -38.241 1.00 41.31 196 GLU A O 1
ATOM 1437 N N . GLU A 1 197 ? 37.098 2.006 -36.655 1.00 43.97 197 GLU A N 1
ATOM 1438 C CA . GLU A 1 197 ? 37.015 3.399 -37.132 1.00 43.97 197 GLU A CA 1
ATOM 1439 C C . GLU A 1 197 ? 36.203 4.335 -36.212 1.00 43.97 197 GLU A C 1
ATOM 1441 O O . GLU A 1 197 ? 35.019 4.136 -35.967 1.00 43.97 197 GLU A O 1
ATOM 1446 N N . SER A 1 198 ? 36.887 5.401 -35.777 1.00 42.66 198 SER A N 1
ATOM 1447 C CA . SER A 1 198 ? 36.430 6.774 -35.486 1.00 42.66 198 SER A CA 1
ATOM 1448 C C . SER A 1 198 ? 35.232 6.994 -34.527 1.00 42.66 198 SER A C 1
ATOM 1450 O O . SER A 1 198 ? 34.116 6.540 -34.718 1.00 42.66 198 SER A O 1
ATOM 1452 N N . GLY A 1 199 ? 35.343 7.754 -33.436 1.00 41.09 199 GLY A N 1
ATOM 1453 C CA . GLY A 1 199 ? 36.096 8.998 -33.298 1.00 41.09 199 GLY A CA 1
ATOM 1454 C C . GLY A 1 199 ? 35.266 10.200 -33.753 1.00 41.09 199 GLY A C 1
ATOM 1455 O O . GLY A 1 199 ? 35.624 10.860 -34.718 1.00 41.09 199 GLY A O 1
ATOM 1456 N N . GLY A 1 200 ? 34.170 10.513 -33.052 1.00 41.78 200 GLY A N 1
ATOM 1457 C CA . GLY A 1 200 ? 33.446 11.763 -33.300 1.00 41.78 200 GLY A CA 1
ATOM 1458 C C . GLY A 1 200 ? 32.079 11.864 -32.636 1.00 41.78 200 GLY A C 1
ATOM 1459 O O . GLY A 1 200 ? 31.079 11.685 -33.316 1.00 41.78 200 GLY A O 1
ATOM 1460 N N . ARG A 1 201 ? 32.029 12.167 -31.326 1.00 46.75 201 ARG A N 1
ATOM 1461 C CA . ARG A 1 201 ? 30.851 12.758 -30.631 1.00 46.75 201 ARG A CA 1
ATOM 1462 C C . ARG A 1 201 ? 31.149 13.210 -29.187 1.00 46.75 201 ARG A C 1
ATOM 1464 O O . ARG A 1 201 ? 30.314 13.109 -28.297 1.00 46.75 201 ARG A O 1
ATOM 1471 N N . ARG A 1 202 ? 32.349 13.748 -28.939 1.00 52.47 202 ARG A N 1
ATOM 1472 C CA . ARG A 1 202 ? 32.673 14.515 -27.719 1.00 52.47 202 ARG A CA 1
ATOM 1473 C C . ARG A 1 202 ? 32.939 15.969 -28.099 1.00 52.47 202 ARG A C 1
ATOM 1475 O O . ARG A 1 202 ? 34.078 16.326 -28.377 1.00 52.47 202 ARG A O 1
ATOM 1482 N N . LYS A 1 203 ? 31.867 16.760 -28.156 1.00 52.75 203 LYS A N 1
ATOM 1483 C CA . LYS A 1 203 ? 31.807 18.225 -27.981 1.00 52.75 203 LYS A CA 1
ATOM 1484 C C . LYS A 1 203 ? 30.400 18.666 -28.375 1.00 52.75 203 LYS A C 1
ATOM 1486 O O . LYS A 1 203 ? 30.124 18.714 -29.562 1.00 52.75 203 LYS A O 1
ATOM 1491 N N . GLU A 1 204 ? 29.547 18.877 -27.369 1.00 44.72 204 GLU A N 1
ATOM 1492 C CA . GLU A 1 204 ? 28.323 19.714 -27.344 1.00 44.72 204 GLU A CA 1
ATOM 1493 C C . GLU A 1 204 ? 27.348 19.208 -26.258 1.00 44.72 204 GLU A C 1
ATOM 1495 O O . GLU A 1 204 ? 26.228 18.798 -26.533 1.00 44.72 204 GLU A O 1
ATOM 1500 N N . ALA A 1 205 ? 27.783 19.198 -24.993 1.00 43.31 205 ALA A N 1
ATOM 1501 C CA . ALA A 1 205 ? 26.876 19.066 -23.842 1.00 43.31 205 ALA A CA 1
ATOM 1502 C C . ALA A 1 205 ? 27.443 19.726 -22.568 1.00 43.31 205 ALA A C 1
ATOM 1504 O O . ALA A 1 205 ? 27.137 19.308 -21.458 1.00 43.31 205 ALA A O 1
ATOM 1505 N N . GLU A 1 206 ? 28.283 20.754 -22.721 1.00 43.94 206 GLU A N 1
ATOM 1506 C CA . GLU A 1 206 ? 28.924 21.474 -21.609 1.00 43.94 206 GLU A CA 1
ATOM 1507 C C . GLU A 1 206 ? 28.607 22.977 -21.681 1.00 43.94 206 GLU A C 1
ATOM 1509 O O . GLU A 1 206 ? 29.472 23.842 -21.606 1.00 43.94 206 GLU A O 1
ATOM 1514 N N . ALA A 1 207 ? 27.332 23.293 -21.919 1.00 48.09 207 ALA A N 1
ATOM 1515 C CA . ALA A 1 207 ? 26.834 24.664 -21.944 1.00 48.09 207 ALA A CA 1
ATOM 1516 C C . ALA A 1 207 ? 25.347 24.708 -21.568 1.00 48.09 207 ALA A C 1
ATOM 1518 O O . ALA A 1 207 ? 24.522 25.055 -22.403 1.00 48.09 207 ALA A O 1
ATOM 1519 N N . LEU A 1 208 ? 24.997 24.299 -20.343 1.00 43.62 208 LEU A N 1
ATOM 1520 C CA . LEU A 1 208 ? 23.742 24.650 -19.653 1.00 43.62 208 LEU A CA 1
ATOM 1521 C C . LEU A 1 208 ? 23.737 24.006 -18.259 1.00 43.62 208 LEU A C 1
ATOM 1523 O O . LEU A 1 208 ? 23.450 22.818 -18.137 1.00 43.62 208 LEU A O 1
ATOM 1527 N N . GLY A 1 209 ? 24.006 24.783 -17.205 1.00 39.28 209 GLY A N 1
ATOM 1528 C CA . GLY A 1 209 ? 23.615 24.347 -15.861 1.00 39.28 209 GLY A CA 1
ATOM 1529 C C . GLY A 1 209 ? 24.387 24.867 -14.656 1.00 39.28 209 GLY A C 1
ATOM 1530 O O . GLY A 1 209 ? 24.068 24.438 -13.554 1.00 39.28 209 GLY A O 1
ATOM 1531 N N . GLU A 1 210 ? 25.355 25.768 -14.803 1.00 48.38 210 GLU A N 1
ATOM 1532 C CA . GLU A 1 210 ? 26.005 26.409 -13.654 1.00 48.38 210 GLU A CA 1
ATOM 1533 C C . GLU A 1 210 ? 25.395 27.800 -13.435 1.00 48.38 210 GLU A C 1
ATOM 1535 O O . GLU A 1 210 ? 25.903 28.783 -13.947 1.00 48.38 210 GLU A O 1
ATOM 1540 N N . ASP A 1 211 ? 24.221 27.856 -12.790 1.00 48.47 211 ASP A N 1
ATOM 1541 C CA . ASP A 1 211 ? 23.748 29.007 -11.993 1.00 48.47 211 ASP A CA 1
ATOM 1542 C C . ASP A 1 211 ? 22.329 28.754 -11.455 1.00 48.47 211 ASP A C 1
ATOM 1544 O O . ASP A 1 211 ? 21.314 29.220 -11.974 1.00 48.47 211 ASP A O 1
ATOM 1548 N N . ALA A 1 212 ? 22.243 27.989 -10.367 1.00 44.53 212 ALA A N 1
ATOM 1549 C CA . ALA A 1 212 ? 21.048 27.953 -9.525 1.00 44.53 212 ALA A CA 1
ATOM 1550 C C . ALA A 1 212 ? 21.419 27.737 -8.051 1.00 44.53 212 ALA A C 1
ATOM 1552 O O . ALA A 1 212 ? 20.842 26.903 -7.354 1.00 44.53 212 ALA A O 1
ATOM 1553 N N . ARG A 1 213 ? 22.382 28.516 -7.541 1.00 50.41 213 ARG A N 1
ATOM 1554 C CA . ARG A 1 213 ? 22.473 28.751 -6.095 1.00 50.41 213 ARG A CA 1
ATOM 1555 C C . ARG A 1 213 ? 21.377 29.739 -5.708 1.00 50.41 213 ARG A C 1
ATOM 1557 O O . ARG A 1 213 ? 21.461 30.928 -5.998 1.00 50.41 213 ARG A O 1
ATOM 1564 N N . ALA A 1 214 ? 20.334 29.235 -5.057 1.00 47.72 214 ALA A N 1
ATOM 1565 C CA . ALA A 1 214 ? 19.316 30.071 -4.440 1.00 47.72 214 ALA A CA 1
ATOM 1566 C C . ALA A 1 214 ? 19.958 30.950 -3.344 1.00 47.72 214 ALA A C 1
ATOM 1568 O O . ALA A 1 214 ? 20.597 30.403 -2.440 1.00 47.72 214 ALA A O 1
ATOM 1569 N N . PRO A 1 215 ? 19.788 32.285 -3.364 1.00 48.91 215 PRO A N 1
ATOM 1570 C CA . PRO A 1 215 ? 20.160 33.109 -2.226 1.00 48.91 215 PRO A CA 1
ATOM 1571 C C . PRO A 1 215 ? 19.199 32.821 -1.066 1.00 48.91 215 PRO A C 1
ATOM 1573 O O . PRO A 1 215 ? 18.001 33.112 -1.127 1.00 48.91 215 PRO A O 1
ATOM 1576 N N . GLN A 1 216 ? 19.730 32.233 0.005 1.00 50.88 216 GLN A N 1
ATOM 1577 C CA . GLN A 1 216 ? 19.070 32.215 1.306 1.00 50.88 216 GLN A CA 1
ATOM 1578 C C . GLN A 1 216 ? 18.863 33.661 1.784 1.00 50.88 216 GLN A C 1
ATOM 1580 O O . GLN A 1 216 ? 19.810 34.443 1.816 1.00 50.88 216 GLN A O 1
ATOM 1585 N N . GLY A 1 217 ? 17.636 33.997 2.201 1.00 53.22 217 GLY A N 1
ATOM 1586 C CA . GLY A 1 217 ? 17.404 35.148 3.084 1.00 53.22 217 GLY A CA 1
ATOM 1587 C C . GLY A 1 217 ? 16.514 36.290 2.582 1.00 53.22 217 GLY A C 1
ATOM 1588 O O . GLY A 1 217 ? 16.702 37.415 3.032 1.00 53.22 217 GLY A O 1
ATOM 1589 N N . LEU A 1 218 ? 15.528 36.057 1.708 1.00 53.16 218 LEU A N 1
ATOM 1590 C CA . LEU A 1 218 ? 14.570 37.108 1.320 1.00 53.16 218 LEU A CA 1
ATOM 1591 C C . LEU A 1 218 ? 13.209 36.937 2.004 1.00 53.16 218 LEU A C 1
ATOM 1593 O O . LEU A 1 218 ? 12.595 35.871 1.972 1.00 53.16 218 LEU A O 1
ATOM 1597 N N . SER A 1 219 ? 12.747 38.018 2.635 1.00 60.28 219 SER A N 1
ATOM 1598 C CA . SER A 1 219 ? 11.496 38.070 3.395 1.00 60.28 219 SER A CA 1
ATOM 1599 C C . SER A 1 219 ? 10.262 37.798 2.522 1.00 60.28 219 SER A C 1
ATOM 1601 O O . SER A 1 219 ? 10.218 38.125 1.333 1.00 60.28 219 SER A O 1
ATOM 1603 N N . LYS A 1 220 ? 9.214 37.244 3.147 1.00 58.88 220 LYS A N 1
ATOM 1604 C CA . LYS A 1 220 ? 7.954 36.794 2.520 1.00 58.88 220 LYS A CA 1
ATOM 1605 C C . LYS A 1 220 ? 7.279 37.849 1.622 1.00 58.88 220 LYS A C 1
ATOM 1607 O O . LYS A 1 220 ? 6.572 37.496 0.688 1.00 58.88 220 LYS A O 1
ATOM 1612 N N . LYS A 1 221 ? 7.548 39.140 1.850 1.00 58.69 221 LYS A N 1
ATOM 1613 C CA . LYS A 1 221 ? 6.971 40.262 1.090 1.00 58.69 221 LYS A CA 1
ATOM 1614 C C . LYS A 1 221 ? 7.688 40.555 -0.242 1.00 58.69 221 LYS A C 1
ATOM 1616 O O . LYS A 1 221 ? 7.100 41.186 -1.113 1.00 58.69 221 LYS A O 1
ATOM 1621 N N . GLN A 1 222 ? 8.922 40.079 -0.442 1.00 55.66 222 GLN A N 1
ATOM 1622 C CA . GLN A 1 222 ? 9.644 40.210 -1.721 1.00 55.66 222 GLN A CA 1
ATOM 1623 C C . GLN A 1 222 ? 9.395 39.036 -2.681 1.00 55.66 222 GLN A C 1
ATOM 1625 O O . GLN A 1 222 ? 9.470 39.223 -3.894 1.00 55.66 222 GLN A O 1
ATOM 1630 N N . GLN A 1 223 ? 9.033 37.853 -2.170 1.00 57.09 223 GLN A N 1
ATOM 1631 C CA . GLN A 1 223 ? 8.713 36.682 -3.001 1.00 57.09 223 GLN A CA 1
ATOM 1632 C C . GLN A 1 223 ? 7.384 36.833 -3.763 1.00 57.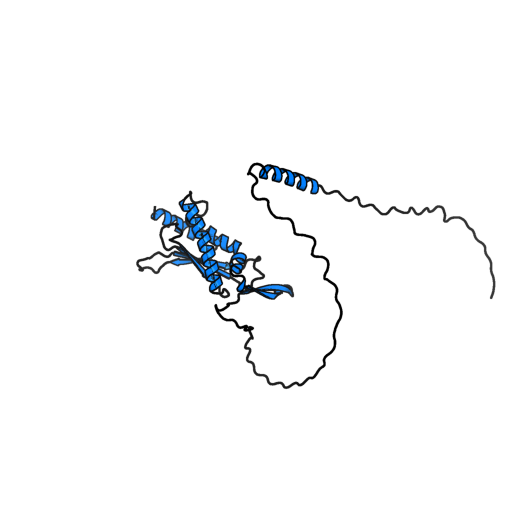09 223 GLN A C 1
ATOM 1634 O O . GLN A 1 223 ? 7.236 36.321 -4.872 1.00 57.09 223 GLN A O 1
ATOM 1639 N N . GLU A 1 224 ? 6.429 37.587 -3.217 1.00 56.91 224 GLU A N 1
ATOM 1640 C CA . GLU A 1 224 ? 5.159 37.860 -3.901 1.00 56.91 224 GLU A CA 1
ATOM 1641 C C . GLU A 1 224 ? 5.327 38.872 -5.048 1.00 56.91 224 GLU A C 1
ATOM 1643 O O . GLU A 1 224 ? 4.695 38.729 -6.095 1.00 56.91 224 GLU A O 1
ATOM 1648 N N . ALA A 1 225 ? 6.244 39.837 -4.916 1.00 56.59 225 ALA A N 1
ATOM 1649 C CA . ALA A 1 225 ? 6.528 40.815 -5.968 1.00 56.59 225 ALA A CA 1
ATOM 1650 C C . ALA A 1 225 ? 7.247 40.191 -7.183 1.00 56.59 225 ALA A C 1
ATOM 1652 O O . ALA A 1 225 ? 6.926 40.523 -8.327 1.00 56.59 225 ALA A O 1
ATOM 1653 N N . SER A 1 226 ? 8.165 39.240 -6.966 1.00 54.41 226 SER A N 1
ATOM 1654 C CA . SER A 1 226 ? 8.861 38.542 -8.060 1.00 54.41 226 SER A CA 1
ATOM 1655 C C . SER A 1 226 ? 7.969 37.519 -8.779 1.00 54.41 226 SER A C 1
ATOM 1657 O O . SER A 1 226 ? 8.051 37.376 -10.002 1.00 54.41 226 SER A O 1
ATOM 1659 N N . GLY A 1 227 ? 7.041 36.873 -8.061 1.00 56.72 227 GLY A N 1
ATOM 1660 C CA . GLY A 1 227 ? 6.062 35.951 -8.647 1.00 56.72 227 GLY A CA 1
ATOM 1661 C C . GLY A 1 227 ? 5.044 36.626 -9.577 1.00 56.72 227 GLY A C 1
ATOM 1662 O O . GLY A 1 227 ? 4.609 36.025 -10.564 1.00 56.72 227 GLY A O 1
ATOM 1663 N N . VAL A 1 228 ? 4.687 37.888 -9.309 1.00 57.81 228 VAL A N 1
ATOM 1664 C CA . VAL A 1 228 ? 3.784 38.675 -10.170 1.00 57.81 228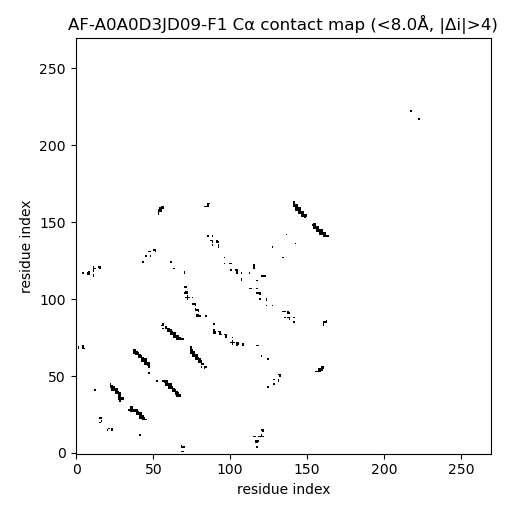 VAL A CA 1
ATOM 1665 C C . VAL A 1 228 ? 4.502 39.170 -11.433 1.00 57.81 228 VAL A C 1
ATOM 1667 O O . VAL A 1 228 ? 3.916 39.121 -12.517 1.00 57.81 228 VAL A O 1
ATOM 1670 N N . ALA A 1 229 ? 5.781 39.551 -11.338 1.00 55.59 229 ALA A N 1
ATOM 1671 C CA . ALA A 1 229 ? 6.578 39.970 -12.495 1.00 55.59 229 ALA A CA 1
ATOM 1672 C C . ALA A 1 229 ? 6.795 38.824 -13.506 1.00 55.59 229 ALA A C 1
ATOM 1674 O O . ALA A 1 229 ? 6.557 39.003 -14.701 1.00 55.59 229 ALA A O 1
ATOM 1675 N N . MET A 1 230 ? 7.117 37.610 -13.036 1.00 55.16 230 MET A N 1
ATOM 1676 C CA . MET A 1 230 ? 7.312 36.453 -13.927 1.00 55.16 230 MET A CA 1
ATOM 1677 C C . MET A 1 230 ? 6.021 35.957 -14.597 1.00 55.16 230 MET A C 1
ATOM 1679 O O . MET A 1 230 ? 6.062 35.416 -15.706 1.00 55.16 230 MET A O 1
ATOM 1683 N N . LYS A 1 231 ? 4.852 36.133 -13.963 1.00 58.03 231 LYS A N 1
ATOM 1684 C CA . LYS A 1 231 ? 3.563 35.782 -14.588 1.00 58.03 231 LYS A CA 1
ATOM 1685 C C . LYS A 1 231 ? 3.187 36.742 -15.718 1.00 58.03 231 LYS A C 1
ATOM 1687 O O . LYS A 1 231 ? 2.597 36.292 -16.699 1.00 58.03 231 LYS A O 1
ATOM 1692 N N . LYS A 1 232 ? 3.553 38.024 -15.615 1.00 58.44 232 LYS A N 1
ATOM 1693 C CA . LYS A 1 232 ? 3.288 39.021 -16.662 1.00 58.44 232 LYS A CA 1
ATOM 1694 C C . LYS A 1 232 ? 4.157 38.777 -17.903 1.00 58.44 232 LYS A C 1
ATOM 1696 O O . LYS A 1 232 ? 3.633 38.765 -19.012 1.00 58.44 232 LYS A O 1
ATOM 1701 N N . GLU A 1 233 ? 5.426 38.417 -17.712 1.00 54.34 233 GLU A N 1
ATOM 1702 C CA . GLU A 1 233 ? 6.343 38.092 -18.817 1.00 54.34 233 GLU A CA 1
ATOM 1703 C C . GLU A 1 233 ? 5.961 36.789 -19.558 1.00 54.34 233 GLU A C 1
ATOM 1705 O O . GLU A 1 233 ? 6.049 36.702 -20.785 1.00 54.34 233 GLU A O 1
ATOM 1710 N N . LYS A 1 234 ? 5.459 35.769 -18.841 1.00 57.41 234 LYS A N 1
ATOM 1711 C CA . LYS A 1 234 ? 4.968 34.520 -19.464 1.00 57.41 234 LYS A CA 1
ATOM 1712 C C . LYS A 1 234 ? 3.661 34.689 -20.246 1.00 57.41 234 LYS A C 1
ATOM 1714 O O . LYS A 1 234 ? 3.392 33.882 -21.137 1.00 57.41 234 LYS A O 1
ATOM 1719 N N . LEU A 1 235 ? 2.851 35.698 -19.928 1.00 56.84 235 LEU A N 1
ATOM 1720 C CA . LEU A 1 235 ? 1.627 36.012 -20.671 1.00 56.84 235 LEU A CA 1
ATOM 1721 C C . LEU A 1 235 ? 1.922 36.799 -21.956 1.00 56.84 235 LEU A C 1
ATOM 1723 O O . LEU A 1 235 ? 1.302 36.510 -22.977 1.00 56.84 235 LEU A O 1
ATOM 1727 N N . GLU A 1 236 ? 2.918 37.689 -21.956 1.00 57.22 236 GLU A N 1
ATOM 1728 C CA . GLU A 1 236 ? 3.353 38.391 -23.177 1.00 57.22 236 GLU A CA 1
ATOM 1729 C C . GLU A 1 236 ? 4.047 37.454 -24.179 1.00 57.22 236 GLU A C 1
ATOM 1731 O O . GLU A 1 236 ? 3.804 37.553 -25.379 1.00 57.22 236 GLU A O 1
ATOM 1736 N N . LYS A 1 237 ? 4.800 36.446 -23.713 1.00 58.16 237 LYS A N 1
ATOM 1737 C CA . LYS A 1 237 ? 5.399 35.415 -24.590 1.00 58.16 237 LYS A CA 1
ATOM 1738 C C . LYS A 1 237 ? 4.388 34.412 -25.179 1.00 58.16 237 LYS A C 1
ATOM 1740 O O . LYS A 1 237 ? 4.747 33.649 -26.072 1.00 58.16 237 LYS A O 1
ATOM 1745 N N . LYS A 1 238 ? 3.132 34.394 -24.706 1.00 54.47 238 LYS A N 1
ATOM 1746 C CA . LYS A 1 238 ? 2.061 33.499 -25.198 1.00 54.47 238 LYS A CA 1
ATOM 1747 C C . LYS A 1 238 ? 1.159 34.119 -26.271 1.00 54.47 238 LYS A C 1
ATOM 1749 O O . LYS A 1 238 ? 0.351 33.398 -26.856 1.00 54.47 238 LYS A O 1
ATOM 1754 N N . GLN A 1 239 ? 1.294 35.411 -26.575 1.00 52.22 239 GLN A N 1
ATOM 1755 C CA . GLN A 1 239 ? 0.652 35.994 -27.753 1.00 52.22 239 GLN A CA 1
ATOM 1756 C C . GLN A 1 239 ? 1.522 35.725 -28.980 1.00 52.22 239 GLN A C 1
ATOM 1758 O O . GLN A 1 239 ? 2.487 36.425 -29.264 1.00 52.22 239 GLN A O 1
ATOM 1763 N N . GLY A 1 240 ? 1.188 34.639 -29.677 1.00 54.31 240 GLY A N 1
ATOM 1764 C CA . GLY A 1 240 ? 1.896 34.171 -30.858 1.00 54.31 240 GLY A CA 1
ATOM 1765 C C . GLY A 1 240 ? 2.019 35.244 -31.936 1.00 54.31 240 GLY A C 1
ATOM 1766 O O . GLY A 1 240 ? 1.039 35.638 -32.573 1.00 54.31 240 GLY A O 1
ATOM 1767 N N . THR A 1 241 ? 3.256 35.645 -32.202 1.00 55.59 241 THR A N 1
ATOM 1768 C CA . THR A 1 241 ? 3.636 36.348 -33.421 1.00 55.59 241 THR A CA 1
ATOM 1769 C C . THR A 1 241 ? 3.395 35.401 -34.592 1.00 55.59 241 THR A C 1
ATOM 1771 O O . THR A 1 241 ? 4.170 34.481 -34.846 1.00 55.59 241 THR A O 1
ATOM 1774 N N . ARG A 1 242 ? 2.279 35.589 -35.303 1.00 59.62 242 ARG A N 1
ATOM 1775 C CA . ARG A 1 242 ? 2.018 34.904 -36.572 1.00 59.62 242 ARG A CA 1
ATOM 1776 C C . ARG A 1 242 ? 3.139 35.270 -37.543 1.00 59.62 242 ARG A C 1
ATOM 1778 O O . ARG A 1 242 ? 3.144 36.380 -38.076 1.00 59.62 242 ARG A O 1
ATOM 1785 N N . LEU A 1 243 ? 4.073 34.348 -37.786 1.00 57.06 243 LEU A N 1
ATOM 1786 C CA . LEU A 1 243 ? 4.992 34.455 -38.915 1.00 57.06 243 LEU A CA 1
ATOM 1787 C C . LEU A 1 243 ? 4.140 34.596 -40.181 1.00 57.06 243 LEU A C 1
ATOM 1789 O O . LEU A 1 243 ? 3.427 33.674 -40.583 1.00 57.06 243 LEU A O 1
ATOM 1793 N N . ARG A 1 244 ? 4.177 35.779 -40.798 1.00 57.50 244 ARG A N 1
ATOM 1794 C CA . ARG A 1 244 ? 3.611 35.972 -42.129 1.00 57.50 244 ARG A CA 1
ATOM 1795 C C . ARG A 1 244 ? 4.379 35.063 -43.081 1.00 57.50 244 ARG A C 1
ATOM 1797 O O . ARG A 1 244 ? 5.580 35.231 -43.269 1.00 57.50 244 ARG A O 1
ATOM 1804 N N . LYS A 1 245 ? 3.664 34.120 -43.690 1.00 64.06 245 LYS A N 1
ATOM 1805 C CA . LYS A 1 245 ? 4.124 33.343 -44.839 1.00 64.06 245 LYS A CA 1
ATOM 1806 C C . LYS A 1 245 ? 4.484 34.348 -45.942 1.00 64.06 245 LYS A C 1
ATOM 1808 O O . LYS A 1 245 ? 3.590 34.932 -46.553 1.00 64.06 245 LYS A O 1
ATOM 1813 N N . GLN A 1 246 ? 5.771 34.616 -46.154 1.00 52.38 246 GLN A N 1
ATOM 1814 C CA . GLN A 1 246 ? 6.219 35.287 -47.371 1.00 52.38 246 GLN A CA 1
ATOM 1815 C C . GLN A 1 246 ? 5.989 34.295 -48.510 1.00 52.38 246 GLN A C 1
ATOM 1817 O O . GLN A 1 246 ? 6.729 33.330 -48.672 1.00 52.38 246 GLN A O 1
ATOM 1822 N N . GLY A 1 247 ? 4.884 34.475 -49.234 1.00 55.59 247 GLY A N 1
ATOM 1823 C CA . GLY A 1 247 ? 4.648 33.754 -50.475 1.00 55.59 247 GLY A CA 1
ATOM 1824 C C . GLY A 1 247 ? 5.765 34.064 -51.467 1.00 55.59 247 GLY A C 1
ATOM 1825 O O . GLY A 1 247 ? 6.246 35.198 -51.535 1.00 55.59 247 GLY A O 1
ATOM 1826 N N . ALA A 1 248 ? 6.174 33.051 -52.231 1.00 59.84 248 ALA A N 1
ATOM 1827 C CA . ALA A 1 248 ? 7.043 33.236 -53.379 1.00 59.84 248 ALA A CA 1
ATOM 1828 C C . ALA A 1 248 ? 6.432 34.312 -54.289 1.00 59.84 248 ALA A C 1
ATOM 1830 O O . ALA A 1 248 ? 5.263 34.225 -54.672 1.00 59.84 248 ALA A O 1
ATOM 1831 N N . LYS A 1 249 ? 7.212 35.352 -54.598 1.00 59.62 249 LYS A N 1
ATOM 1832 C CA . LYS A 1 249 ? 6.835 36.347 -55.601 1.00 59.62 249 LYS A CA 1
ATOM 1833 C C . LYS A 1 249 ? 6.573 35.602 -56.907 1.00 59.62 249 LYS A C 1
ATOM 1835 O O . LYS A 1 249 ? 7.477 34.990 -57.466 1.00 59.62 249 LYS A O 1
ATOM 1840 N N . ALA A 1 250 ? 5.326 35.647 -57.361 1.00 52.34 250 ALA A N 1
ATOM 1841 C CA . ALA A 1 250 ? 4.943 35.207 -58.686 1.00 52.34 250 ALA A CA 1
ATOM 1842 C C . ALA A 1 250 ? 5.755 36.004 -59.717 1.00 52.34 250 ALA A C 1
ATOM 1844 O O . ALA A 1 250 ? 5.566 37.215 -59.854 1.00 52.34 250 ALA A O 1
ATOM 1845 N N . ASN A 1 251 ? 6.651 35.329 -60.437 1.00 53.44 251 ASN A N 1
ATOM 1846 C CA . ASN A 1 251 ? 7.139 35.834 -61.711 1.00 53.44 251 ASN A CA 1
ATOM 1847 C C . ASN A 1 251 ? 5.938 35.844 -62.656 1.00 53.44 251 ASN A C 1
ATOM 1849 O O . ASN A 1 251 ? 5.464 34.794 -63.089 1.00 53.44 251 ASN A O 1
ATOM 1853 N N . LYS A 1 252 ? 5.403 37.039 -62.916 1.00 57.41 252 LYS A N 1
ATOM 1854 C CA . LYS A 1 252 ? 4.454 37.252 -64.003 1.00 57.41 252 LYS A CA 1
ATOM 1855 C C . LYS A 1 252 ? 5.182 36.915 -65.301 1.00 57.41 252 LYS A C 1
ATOM 1857 O O . LYS A 1 252 ? 6.191 37.528 -65.628 1.00 57.41 252 LYS A O 1
ATOM 1862 N N . PHE A 1 253 ? 4.688 35.896 -65.986 1.00 52.06 253 PHE A N 1
ATOM 1863 C CA . PHE A 1 253 ? 5.088 35.564 -67.341 1.00 52.06 253 PHE A CA 1
ATOM 1864 C C . PHE A 1 253 ? 4.490 36.641 -68.255 1.00 52.06 253 PHE A C 1
ATOM 1866 O O . PHE A 1 253 ? 3.280 36.657 -68.479 1.00 52.06 253 PHE A O 1
ATOM 1873 N N . ASP A 1 254 ? 5.315 37.587 -68.703 1.00 50.78 254 ASP A N 1
ATOM 1874 C CA . ASP A 1 254 ? 4.932 38.561 -69.725 1.00 50.78 254 ASP A CA 1
ATOM 1875 C C . ASP A 1 254 ? 4.754 37.827 -71.060 1.00 50.78 254 ASP A C 1
ATOM 1877 O O . ASP A 1 254 ? 5.714 37.416 -71.712 1.00 50.78 254 ASP A O 1
ATOM 1881 N N . ALA A 1 255 ? 3.499 37.642 -71.466 1.00 55.41 255 ALA A N 1
ATOM 1882 C CA . ALA A 1 255 ? 3.116 36.992 -72.717 1.00 55.41 255 ALA A CA 1
ATOM 1883 C C . ALA A 1 255 ? 3.223 37.921 -73.948 1.00 55.41 255 ALA A C 1
ATOM 1885 O O . ALA A 1 255 ? 2.711 37.590 -75.014 1.00 55.41 255 ALA A O 1
ATOM 1886 N N . GLU A 1 256 ? 3.904 39.067 -73.836 1.00 53.25 256 GLU A N 1
ATOM 1887 C CA . GLU A 1 256 ? 3.986 40.089 -74.892 1.00 53.25 256 GLU A CA 1
ATOM 1888 C C . GLU A 1 256 ? 5.384 40.217 -75.537 1.00 53.25 256 GLU A C 1
ATOM 1890 O O . GLU A 1 256 ? 5.703 41.220 -76.167 1.00 53.25 256 GLU A O 1
ATOM 1895 N N . ALA A 1 257 ? 6.228 39.182 -75.431 1.00 52.66 257 ALA A N 1
ATOM 1896 C CA . ALA A 1 257 ? 7.518 39.108 -76.139 1.00 52.66 257 ALA A CA 1
ATOM 1897 C C . ALA A 1 257 ? 7.665 37.886 -77.072 1.00 52.66 257 ALA A C 1
ATOM 1899 O O . ALA A 1 257 ? 8.705 37.712 -77.705 1.00 52.66 257 ALA A O 1
ATOM 1900 N N . ALA A 1 258 ? 6.627 37.053 -77.218 1.00 52.06 258 ALA A N 1
ATOM 1901 C CA . ALA A 1 258 ? 6.661 35.826 -78.029 1.00 52.06 258 ALA A CA 1
ATOM 1902 C C . ALA A 1 258 ? 6.022 35.975 -79.426 1.00 52.06 258 ALA A C 1
ATOM 1904 O O . ALA A 1 258 ? 5.595 34.995 -80.034 1.00 52.06 258 ALA A O 1
ATOM 1905 N N . GLY A 1 259 ? 5.948 37.196 -79.959 1.00 54.56 259 GLY A N 1
ATOM 1906 C CA . GLY A 1 259 ? 5.285 37.466 -81.233 1.00 54.56 259 GLY A CA 1
ATOM 1907 C C . GLY A 1 259 ? 6.015 38.493 -82.082 1.00 54.56 259 GLY A C 1
ATOM 1908 O O . GLY A 1 259 ? 5.532 39.613 -82.194 1.00 54.56 259 GLY A O 1
ATOM 1909 N N . LYS A 1 260 ? 7.159 38.124 -82.681 1.00 54.84 260 LYS A N 1
ATOM 1910 C CA . LYS A 1 260 ? 7.668 38.656 -83.970 1.00 54.84 260 LYS A CA 1
ATOM 1911 C C . LYS A 1 260 ? 9.066 38.112 -84.287 1.00 54.84 260 LYS A C 1
ATOM 1913 O O . LYS A 1 260 ? 10.054 38.605 -83.755 1.00 54.84 260 LYS A O 1
ATOM 1918 N N . LYS A 1 261 ? 9.117 37.136 -85.200 1.00 55.31 261 LYS A N 1
ATOM 1919 C CA . LYS A 1 261 ? 10.118 36.913 -86.276 1.00 55.31 261 LYS A CA 1
ATOM 1920 C C . LYS A 1 261 ? 9.845 35.511 -86.846 1.00 55.31 261 LYS A C 1
ATOM 1922 O O . LYS A 1 261 ? 10.249 34.513 -86.277 1.00 55.31 261 LYS A O 1
ATOM 1927 N N . ALA A 1 262 ? 8.898 35.364 -87.769 1.00 54.50 262 ALA A N 1
ATOM 1928 C CA . ALA A 1 262 ? 9.059 35.615 -89.206 1.00 54.50 262 ALA A CA 1
ATOM 1929 C C . ALA A 1 262 ? 10.139 34.729 -89.868 1.00 54.50 262 ALA A C 1
ATOM 1931 O O . ALA A 1 262 ? 11.287 35.125 -90.015 1.00 54.50 262 ALA A O 1
ATOM 1932 N N . ASN A 1 263 ? 9.725 33.520 -90.253 1.00 49.66 263 ASN A N 1
ATOM 1933 C CA . ASN A 1 263 ? 9.693 33.026 -91.636 1.00 49.66 263 ASN A CA 1
ATOM 1934 C C . ASN A 1 263 ? 10.874 33.379 -92.581 1.00 49.66 263 ASN A C 1
ATOM 1936 O O . ASN A 1 263 ? 10.950 34.494 -93.095 1.00 49.66 263 ASN A O 1
ATOM 1940 N N . LYS A 1 264 ? 11.695 32.372 -92.919 1.00 52.03 264 LYS A N 1
ATOM 1941 C CA . LYS A 1 264 ? 12.369 32.164 -94.226 1.00 52.03 264 LYS A CA 1
ATOM 1942 C C . LYS A 1 264 ? 12.916 30.725 -94.231 1.00 52.03 264 LYS A C 1
ATOM 1944 O O . LYS A 1 264 ? 13.795 30.418 -93.442 1.00 52.03 264 LYS A O 1
ATOM 1949 N N . LYS A 1 265 ? 12.212 29.749 -94.811 1.00 51.34 265 LYS A N 1
ATOM 1950 C CA . LYS A 1 265 ? 12.255 29.293 -96.218 1.00 51.34 265 LYS A CA 1
ATOM 1951 C C . LYS A 1 265 ? 13.652 28.973 -96.768 1.00 51.34 265 LYS A C 1
ATOM 1953 O O . LYS A 1 265 ? 14.517 29.841 -96.789 1.00 51.34 265 LYS A O 1
ATOM 1958 N N . ASN A 1 266 ? 13.687 27.785 -97.386 1.00 45.41 266 ASN A N 1
ATOM 1959 C CA . ASN A 1 266 ? 14.665 27.186 -98.304 1.00 45.41 266 ASN A CA 1
ATOM 1960 C C . ASN A 1 266 ? 15.847 26.531 -97.585 1.00 45.41 266 ASN A C 1
ATOM 1962 O O . ASN A 1 266 ? 16.552 27.182 -96.833 1.00 45.41 266 ASN A O 1
ATOM 1966 N N . GLY A 1 267 ? 15.988 25.206 -97.670 1.00 42.06 267 GLY A N 1
ATOM 1967 C CA . GLY A 1 267 ? 16.447 24.498 -98.876 1.00 42.06 267 GLY A CA 1
ATOM 1968 C C . GLY A 1 267 ? 17.966 24.367 -98.716 1.00 42.06 267 GLY A C 1
ATOM 1969 O O . GLY A 1 267 ? 18.614 25.352 -98.410 1.00 42.06 267 GLY A O 1
ATOM 1970 N N . LEU A 1 268 ? 18.618 23.221 -98.846 1.00 52.34 268 LEU A N 1
ATOM 1971 C CA . LEU A 1 268 ? 18.588 22.319 -99.981 1.00 52.34 268 LEU A CA 1
ATOM 1972 C C . LEU A 1 268 ? 19.725 21.290 -99.738 1.00 52.34 268 LEU A C 1
ATOM 1974 O O . LEU A 1 268 ? 20.774 21.698 -99.257 1.00 52.34 268 LEU A O 1
ATOM 1978 N N . LEU A 1 269 ? 19.496 20.031 -100.136 1.00 49.84 269 LEU A N 1
ATOM 1979 C CA . LEU A 1 269 ? 20.458 19.023 -100.634 1.00 49.84 269 LEU A CA 1
ATOM 1980 C C . LEU A 1 269 ? 21.670 18.564 -99.777 1.00 49.84 269 LEU A C 1
ATOM 1982 O O . LEU A 1 269 ? 22.542 19.351 -99.443 1.00 49.84 269 LEU A O 1
ATOM 1986 N N . HIS A 1 270 ? 21.687 17.233 -99.575 1.00 44.25 270 HIS A N 1
ATOM 1987 C CA . HIS A 1 270 ? 22.791 16.260 -99.719 1.00 44.25 270 HIS A CA 1
ATOM 1988 C C . HIS A 1 270 ? 24.186 16.575 -99.168 1.00 44.25 270 HIS A C 1
ATOM 1990 O O . HIS A 1 270 ? 24.861 17.478 -99.705 1.00 44.25 270 HIS A O 1
#